Protein AF-A0A1R1YDL7-F1 (afdb_monomer)

InterPro domains:
  IPR016135 Ubiquitin-conjugating enzyme/RWD-like [G3DSA:3.10.110.10] (1-90)
  IPR026848 E3 ubiquitin-protein ligase FANCL [PTHR13206] (2-168)
  IPR043003 FANCL, UBC-like domain 3 superfamily [G3DSA:3.10.110.20] (91-176)
  IPR044037 FANCL, UBC-like domain 3 [PF18891] (91-168)

pLDDT: mean 86.58, std 12.18, range [40.41, 97.25]

Organism: NCBI:txid133412

Sequence (177 aa):
MFYSKLVPELEKIGWSKVSHFDHKTMYLEVSLGKSENRNFSILIELKEASVILKSPLIPTTKTLIAELRVDWLTSYYEDMNSICDKYCLAWEFLDEIDENCLVVYPKASSKSTVYSNPLVFERRIAIAELISISFSISPISPNIYPLSIIVNGPTLKTSKIKQSILQNRSACALNSR

Radius of gyration: 21.08 Å; Cα contacts (8 Å, |Δi|>4): 246; chains: 1; bounding box: 47×31×60 Å

Structure (mmCIF, N/CA/C/O backbone):
data_AF-A0A1R1YDL7-F1
#
_entry.id   AF-A0A1R1YDL7-F1
#
loop_
_atom_site.group_PDB
_atom_site.id
_atom_site.type_symbol
_atom_site.label_atom_id
_atom_site.label_alt_id
_atom_site.label_comp_id
_atom_site.label_asym_id
_atom_site.label_entity_id
_atom_site.label_seq_id
_atom_site.pdbx_PDB_ins_code
_atom_site.Cartn_x
_atom_site.Cartn_y
_atom_site.Cartn_z
_atom_site.occupancy
_atom_site.B_iso_or_equiv
_atom_site.auth_seq_id
_atom_site.auth_comp_id
_atom_site.auth_asym_id
_atom_site.auth_atom_id
_atom_site.pdbx_PDB_model_num
ATOM 1 N N . MET A 1 1 ? 17.688 7.258 -27.698 1.00 73.88 1 MET A N 1
ATOM 2 C CA . MET A 1 1 ? 18.493 7.596 -26.501 1.00 73.88 1 MET A CA 1
ATOM 3 C C . MET A 1 1 ? 17.841 7.134 -25.193 1.00 73.88 1 MET A C 1
ATOM 5 O O . MET A 1 1 ? 18.556 6.611 -24.352 1.00 73.88 1 MET A O 1
ATOM 9 N N . PHE A 1 2 ? 16.512 7.252 -25.016 1.00 84.94 2 PHE A N 1
ATOM 10 C CA . PHE A 1 2 ? 15.805 6.651 -23.866 1.00 84.94 2 PHE A CA 1
ATOM 11 C C . PHE A 1 2 ? 15.574 5.138 -24.018 1.00 84.94 2 PHE A C 1
ATOM 13 O O . PHE A 1 2 ? 15.952 4.381 -23.135 1.00 84.94 2 PHE A O 1
ATOM 20 N N . TYR A 1 3 ? 15.056 4.670 -25.161 1.00 87.31 3 TYR A N 1
ATOM 21 C CA . TYR A 1 3 ? 14.818 3.234 -25.392 1.00 87.31 3 TYR A CA 1
ATOM 22 C C . TYR A 1 3 ? 16.060 2.356 -25.207 1.00 87.31 3 TYR A C 1
ATOM 24 O O . TYR A 1 3 ? 15.959 1.271 -24.655 1.00 87.31 3 TYR A O 1
ATOM 32 N N . SER A 1 4 ? 17.241 2.852 -25.580 1.00 89.38 4 SER A N 1
ATOM 33 C CA . SER A 1 4 ? 18.518 2.162 -25.355 1.00 89.38 4 SER A CA 1
ATOM 34 C C . SER A 1 4 ? 18.879 1.997 -23.873 1.00 8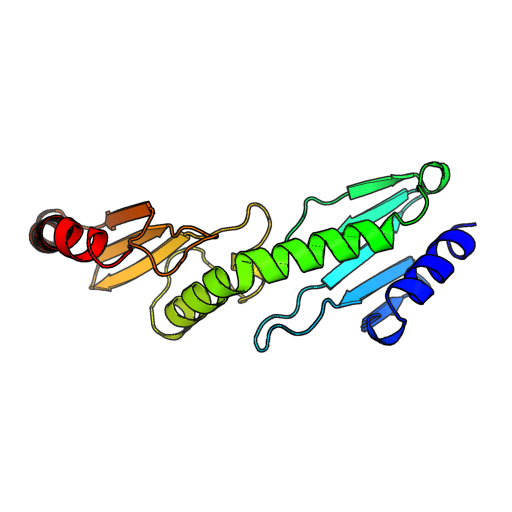9.38 4 SER A C 1
ATOM 36 O O . SER A 1 4 ? 19.704 1.156 -23.551 1.00 89.38 4 SER A O 1
ATOM 38 N N . LYS A 1 5 ? 18.285 2.802 -22.980 1.00 91.38 5 LYS A N 1
ATOM 39 C CA . LYS A 1 5 ? 18.388 2.668 -21.519 1.00 91.38 5 LYS A CA 1
ATOM 40 C C . LYS A 1 5 ? 17.207 1.907 -20.908 1.00 91.38 5 LYS A C 1
ATOM 42 O O . LYS A 1 5 ? 17.365 1.358 -19.833 1.00 91.38 5 LYS A O 1
ATOM 47 N N . LEU A 1 6 ? 16.038 1.900 -21.551 1.00 92.06 6 LEU A N 1
ATOM 48 C CA . LEU A 1 6 ? 14.832 1.232 -21.048 1.00 92.06 6 LEU A CA 1
ATOM 49 C C . LEU A 1 6 ? 14.798 -0.260 -21.400 1.00 92.06 6 LEU A C 1
ATOM 51 O O . LEU A 1 6 ? 14.486 -1.077 -20.545 1.00 92.06 6 LEU A O 1
ATOM 55 N N . VAL A 1 7 ? 15.106 -0.617 -22.649 1.00 93.38 7 VAL A N 1
ATOM 56 C CA . VAL A 1 7 ? 15.021 -2.004 -23.138 1.00 93.38 7 VAL A CA 1
ATOM 57 C C . VAL A 1 7 ? 15.855 -2.968 -22.285 1.00 93.38 7 VAL A C 1
ATOM 59 O O . VAL A 1 7 ? 15.285 -3.965 -21.851 1.00 93.38 7 VAL A O 1
ATOM 62 N N . PRO A 1 8 ? 17.126 -2.667 -21.938 1.00 95.19 8 PRO A N 1
ATOM 63 C CA . PRO A 1 8 ? 17.910 -3.557 -21.080 1.00 95.19 8 PRO A CA 1
ATOM 64 C C . PRO A 1 8 ? 17.307 -3.751 -19.681 1.00 95.19 8 PRO A C 1
ATOM 66 O O . PRO A 1 8 ? 17.416 -4.830 -19.109 1.00 95.19 8 PRO A O 1
ATOM 69 N N . GLU A 1 9 ? 16.645 -2.733 -19.125 1.00 95.94 9 GLU A N 1
ATOM 70 C CA . GLU A 1 9 ? 15.959 -2.852 -17.830 1.00 95.94 9 GLU A CA 1
ATOM 71 C C . GLU A 1 9 ? 14.746 -3.784 -17.932 1.00 95.94 9 GLU A C 1
ATOM 73 O O . GLU A 1 9 ? 14.516 -4.616 -17.060 1.00 95.94 9 GLU A O 1
ATOM 78 N N . LEU A 1 10 ? 13.980 -3.687 -19.023 1.00 94.81 10 LEU A N 1
ATOM 79 C CA . LEU A 1 10 ? 12.817 -4.549 -19.258 1.00 94.81 10 LEU A CA 1
ATOM 80 C C . LEU A 1 10 ? 13.204 -5.989 -19.598 1.00 94.81 10 LEU A C 1
ATOM 82 O O . LEU A 1 10 ? 12.452 -6.907 -19.282 1.00 94.81 10 LEU A O 1
ATOM 86 N N . GLU A 1 11 ? 14.376 -6.210 -20.190 1.00 95.62 11 GLU A N 1
ATOM 87 C CA . GLU A 1 11 ? 14.939 -7.553 -20.354 1.00 95.62 11 GLU A CA 1
ATOM 88 C C . GLU A 1 11 ? 15.277 -8.192 -19.002 1.00 95.62 11 GLU A C 1
ATOM 90 O O . GLU A 1 11 ? 14.998 -9.375 -18.812 1.00 95.62 11 GLU A O 1
ATOM 95 N N . LYS A 1 12 ? 15.805 -7.411 -18.047 1.00 95.44 12 LYS A N 1
ATOM 96 C CA . LYS A 1 12 ? 16.099 -7.879 -16.682 1.00 95.44 12 LYS A CA 1
ATOM 97 C C . LYS A 1 12 ? 14.834 -8.143 -15.867 1.00 95.44 12 LYS A C 1
ATOM 99 O O . LYS A 1 12 ? 14.709 -9.199 -15.256 1.00 95.44 12 LYS A O 1
ATOM 104 N N . ILE A 1 13 ? 13.889 -7.203 -15.874 1.00 94.00 13 ILE A N 1
ATOM 105 C CA . ILE A 1 13 ? 12.610 -7.324 -15.148 1.00 94.00 13 ILE A CA 1
ATOM 106 C C . ILE A 1 13 ? 11.716 -8.404 -15.778 1.00 94.00 13 ILE A C 1
ATOM 108 O O . ILE A 1 13 ? 10.966 -9.100 -15.091 1.00 94.00 13 ILE A O 1
ATOM 112 N N . GLY A 1 14 ? 11.806 -8.550 -17.098 1.00 93.75 14 GLY A N 1
ATOM 113 C CA . GLY A 1 14 ? 11.002 -9.447 -17.908 1.00 93.75 14 GLY A CA 1
ATOM 114 C C . GLY A 1 14 ? 9.797 -8.742 -18.527 1.00 93.75 14 GLY A C 1
ATOM 115 O O . GLY A 1 14 ? 8.911 -8.236 -17.839 1.00 93.75 14 GLY A O 1
ATOM 116 N N . TRP A 1 15 ? 9.694 -8.819 -19.854 1.00 92.25 15 TRP A N 1
ATOM 117 C CA . TRP A 1 15 ? 8.594 -8.243 -20.641 1.00 92.25 15 TRP A CA 1
ATOM 118 C C . TRP A 1 15 ? 7.198 -8.710 -20.220 1.00 92.25 15 TRP A C 1
ATOM 120 O O . TRP A 1 15 ? 6.231 -7.976 -20.389 1.00 92.25 15 TRP A O 1
ATOM 130 N N . SER A 1 16 ? 7.088 -9.895 -19.613 1.00 91.88 16 SER A N 1
ATOM 131 C CA . SER A 1 16 ? 5.827 -10.407 -19.056 1.00 91.88 16 SER A CA 1
ATOM 132 C C . SER A 1 16 ? 5.229 -9.532 -17.943 1.00 91.88 16 SER A C 1
ATOM 134 O O . SER A 1 16 ? 4.056 -9.686 -17.615 1.00 91.88 16 SER A O 1
ATOM 136 N N . LYS A 1 17 ? 6.023 -8.629 -17.352 1.00 91.44 17 LYS A N 1
ATOM 137 C CA . LYS A 1 17 ? 5.590 -7.685 -16.314 1.00 91.44 17 LYS A CA 1
ATOM 138 C C . LYS A 1 17 ? 5.039 -6.381 -16.875 1.00 91.44 17 LYS A C 1
ATOM 140 O O . LYS A 1 17 ? 4.429 -5.622 -16.133 1.00 91.44 17 LYS A O 1
ATOM 145 N N . VAL A 1 18 ? 5.235 -6.110 -18.162 1.00 93.00 18 VAL A N 1
ATOM 146 C CA . VAL A 1 18 ? 4.692 -4.916 -18.809 1.00 93.00 18 VAL A CA 1
ATOM 147 C C . VAL A 1 18 ? 3.198 -5.124 -19.046 1.00 93.00 18 VAL A C 1
ATOM 149 O O . VAL A 1 18 ? 2.810 -5.935 -19.884 1.00 93.00 18 VAL A O 1
ATOM 152 N N . SER A 1 19 ? 2.355 -4.401 -18.310 1.00 91.06 19 SER A N 1
ATOM 153 C CA . SER A 1 19 ? 0.893 -4.505 -18.426 1.00 91.06 19 SER A CA 1
ATOM 154 C C . SER A 1 19 ? 0.311 -3.520 -19.434 1.00 91.06 19 SER A C 1
ATOM 156 O O . SER A 1 19 ? -0.722 -3.797 -20.045 1.00 91.06 19 SER A O 1
ATOM 158 N N . HIS A 1 20 ? 0.969 -2.379 -19.633 1.00 92.62 20 HIS A N 1
ATOM 159 C CA . HIS A 1 20 ? 0.521 -1.359 -20.568 1.00 92.62 20 HIS A CA 1
ATOM 160 C C . HIS A 1 20 ? 1.698 -0.549 -21.108 1.00 92.62 20 HIS A C 1
ATOM 162 O O . HIS A 1 20 ? 2.606 -0.196 -20.363 1.00 92.62 20 HIS A O 1
ATOM 168 N N . PHE A 1 21 ? 1.660 -0.207 -22.396 1.00 91.31 21 PHE A N 1
ATOM 169 C CA . PHE A 1 21 ? 2.626 0.691 -23.018 1.00 91.31 21 PHE A CA 1
ATOM 170 C C . PHE A 1 21 ? 1.948 1.570 -24.071 1.00 91.31 21 PHE A C 1
ATOM 172 O O . PHE A 1 21 ? 1.413 1.070 -25.062 1.00 91.31 21 PHE A O 1
ATOM 179 N N . ASP A 1 22 ? 2.024 2.883 -23.881 1.00 91.62 22 ASP A N 1
ATOM 180 C CA . ASP A 1 22 ? 1.618 3.885 -24.856 1.00 91.62 22 ASP A CA 1
ATOM 181 C C . ASP A 1 22 ? 2.854 4.618 -25.390 1.00 91.62 22 ASP A C 1
ATOM 183 O O . ASP A 1 22 ? 3.473 5.457 -24.733 1.00 91.62 22 ASP A O 1
ATOM 187 N N . HIS A 1 23 ? 3.195 4.311 -26.639 1.00 84.75 23 HIS A N 1
ATOM 188 C CA . HIS A 1 23 ? 4.320 4.903 -27.355 1.00 84.75 23 HIS A CA 1
ATOM 189 C C . HIS A 1 23 ? 4.121 6.389 -27.691 1.00 84.75 23 HIS A C 1
ATOM 191 O O . HIS A 1 23 ? 5.107 7.083 -27.928 1.00 84.75 23 HIS A O 1
ATOM 197 N N . LYS A 1 24 ? 2.876 6.890 -27.742 1.00 85.44 24 LYS A N 1
ATOM 198 C CA . LYS A 1 24 ? 2.591 8.295 -28.077 1.00 85.44 24 LYS A CA 1
ATOM 199 C C . LYS A 1 24 ? 2.851 9.203 -26.890 1.00 85.44 24 LYS A C 1
ATOM 201 O O . LYS A 1 24 ? 3.441 10.267 -27.045 1.00 85.44 24 LYS A O 1
ATOM 206 N N . THR A 1 25 ? 2.409 8.774 -25.713 1.00 84.69 25 THR A N 1
ATOM 207 C CA . THR A 1 25 ? 2.600 9.508 -24.456 1.00 84.69 25 THR A CA 1
ATOM 208 C C . THR A 1 25 ? 3.870 9.093 -23.719 1.00 84.69 25 THR A C 1
ATOM 210 O O . THR A 1 25 ? 4.221 9.720 -22.722 1.00 84.69 25 THR A O 1
ATOM 213 N N . MET A 1 26 ? 4.585 8.079 -24.228 1.00 86.56 26 MET A N 1
ATOM 214 C CA . MET A 1 26 ? 5.762 7.480 -23.591 1.00 86.56 26 MET A CA 1
ATOM 215 C C . MET A 1 26 ? 5.460 7.075 -22.146 1.00 86.56 26 MET A C 1
ATOM 217 O O . MET A 1 26 ? 6.211 7.374 -21.213 1.00 86.56 26 MET A O 1
ATOM 221 N N . TYR A 1 27 ? 4.315 6.417 -22.000 1.00 91.31 27 TYR A N 1
ATOM 222 C CA . TYR A 1 27 ? 3.781 5.912 -20.751 1.00 91.31 27 TYR A CA 1
ATOM 223 C C . TYR A 1 27 ? 3.912 4.391 -20.732 1.00 91.31 27 TYR A C 1
ATOM 225 O O . TYR A 1 27 ? 3.554 3.712 -21.694 1.00 91.31 27 TYR A O 1
ATOM 233 N N . LEU A 1 28 ? 4.448 3.851 -19.646 1.00 93.00 28 LEU A N 1
ATOM 234 C CA . LEU A 1 28 ? 4.668 2.423 -19.460 1.00 93.00 28 LEU A CA 1
ATOM 235 C C . LEU A 1 28 ? 4.234 2.036 -18.050 1.00 93.00 28 LEU A C 1
ATOM 237 O O . LEU A 1 28 ? 4.582 2.704 -17.081 1.00 93.00 28 LEU A O 1
ATOM 241 N N . GLU A 1 29 ? 3.506 0.937 -17.940 1.00 93.50 29 GLU A N 1
ATOM 242 C CA . GLU A 1 29 ? 3.106 0.350 -16.673 1.00 93.50 29 GLU A CA 1
ATOM 243 C C . GLU A 1 29 ? 3.750 -1.025 -16.517 1.00 93.50 29 GLU A C 1
ATOM 245 O O . GLU A 1 29 ? 3.637 -1.891 -17.391 1.00 93.50 29 GLU A O 1
ATOM 250 N N . VAL A 1 30 ? 4.437 -1.214 -15.393 1.00 91.88 30 VAL A N 1
ATOM 251 C CA . VAL A 1 30 ? 5.069 -2.480 -15.019 1.00 91.88 30 VAL A CA 1
ATOM 252 C C . VAL A 1 30 ? 4.383 -3.003 -13.766 1.00 91.88 30 VAL A C 1
ATOM 254 O O . VAL A 1 30 ? 4.458 -2.385 -12.704 1.00 91.88 30 VAL A O 1
ATOM 257 N N . SER A 1 31 ? 3.695 -4.134 -13.884 1.00 89.88 31 SER A N 1
ATOM 258 C CA . SER A 1 31 ? 3.045 -4.810 -12.766 1.00 89.88 31 SER A CA 1
ATOM 259 C C . SER A 1 31 ? 4.059 -5.547 -11.899 1.00 89.88 31 SER A C 1
ATOM 261 O O . SER A 1 31 ? 4.967 -6.215 -12.395 1.00 89.88 31 SER A O 1
ATOM 263 N N . LEU A 1 32 ? 3.859 -5.475 -10.588 1.00 84.25 32 LEU A N 1
ATOM 264 C CA . LEU A 1 32 ? 4.595 -6.274 -9.615 1.00 84.25 32 LEU A CA 1
ATOM 265 C C . LEU A 1 32 ? 3.958 -7.663 -9.477 1.00 84.25 32 LEU A C 1
ATOM 267 O O . LEU A 1 32 ? 2.811 -7.882 -9.871 1.00 84.25 32 LEU A O 1
ATOM 271 N N . GLY A 1 33 ? 4.734 -8.633 -8.986 1.00 64.31 33 GLY A N 1
ATOM 272 C CA . GLY A 1 33 ? 4.261 -10.004 -8.770 1.00 64.31 33 GLY A CA 1
ATOM 273 C C . GLY A 1 33 ? 2.990 -10.062 -7.913 1.00 64.31 33 GLY A C 1
ATOM 274 O O . GLY A 1 33 ? 2.770 -9.212 -7.054 1.00 64.31 33 GLY A O 1
ATOM 275 N N . LYS A 1 34 ? 2.141 -11.061 -8.182 1.00 56.84 34 LYS A N 1
ATOM 276 C CA . LYS A 1 34 ? 0.830 -11.227 -7.544 1.00 56.84 34 LYS A CA 1
ATOM 277 C C . LYS A 1 34 ? 0.987 -11.555 -6.055 1.00 56.84 34 LYS A C 1
ATOM 279 O O . LYS A 1 34 ? 1.319 -12.685 -5.718 1.00 56.84 34 LYS A O 1
ATOM 284 N N . SER A 1 35 ? 0.662 -10.605 -5.186 1.00 52.50 35 SER A N 1
ATOM 285 C CA . SER A 1 35 ? -0.042 -10.937 -3.944 1.00 52.50 35 SER A CA 1
ATOM 286 C C . SER A 1 35 ? -1.477 -11.285 -4.355 1.00 52.50 35 SER A C 1
ATOM 288 O O . SER A 1 35 ? -2.046 -10.580 -5.191 1.00 52.50 35 SER A O 1
ATOM 290 N N . GLU A 1 36 ? -2.047 -12.387 -3.851 1.00 55.25 36 GLU A N 1
ATOM 291 C CA . GLU A 1 36 ? -3.307 -12.970 -4.360 1.00 55.25 36 GLU A CA 1
ATOM 292 C C . GLU A 1 36 ? -4.472 -11.968 -4.444 1.00 55.25 36 GLU A C 1
ATOM 294 O O . GLU A 1 36 ? -5.335 -12.107 -5.310 1.00 55.25 36 GLU A O 1
ATOM 299 N N . ASN A 1 37 ? -4.434 -10.900 -3.641 1.00 59.81 37 ASN A N 1
ATOM 300 C CA . ASN A 1 37 ? -5.481 -9.884 -3.579 1.00 59.81 37 ASN A CA 1
ATOM 301 C C . ASN A 1 37 ? -5.025 -8.464 -3.958 1.00 59.81 37 ASN A C 1
ATOM 303 O O . ASN A 1 37 ? -5.820 -7.524 -3.859 1.00 59.81 37 ASN A O 1
ATOM 307 N N . ARG A 1 38 ? -3.765 -8.265 -4.377 1.00 72.81 38 ARG A N 1
ATOM 308 C CA . ARG A 1 38 ? -3.196 -6.920 -4.574 1.00 72.81 38 ARG A CA 1
ATOM 309 C C . ARG A 1 38 ? -2.387 -6.806 -5.854 1.00 72.81 38 ARG A C 1
ATOM 311 O O . ARG A 1 38 ? -1.406 -7.511 -6.066 1.00 72.81 38 ARG A O 1
ATOM 318 N N . ASN A 1 39 ? -2.771 -5.823 -6.664 1.00 76.12 39 ASN A N 1
ATOM 319 C CA . ASN A 1 39 ? -2.049 -5.436 -7.866 1.00 76.12 39 ASN A CA 1
ATOM 320 C C . ASN A 1 39 ? -1.392 -4.080 -7.625 1.00 76.12 39 ASN A C 1
ATOM 322 O O . ASN A 1 39 ? -2.071 -3.054 -7.552 1.00 76.12 39 ASN A O 1
ATOM 326 N N . PHE A 1 40 ? -0.069 -4.088 -7.503 1.00 84.75 40 PHE A N 1
ATOM 327 C CA . PHE A 1 40 ? 0.738 -2.877 -7.527 1.00 84.75 40 PHE A CA 1
ATOM 328 C C . PHE A 1 40 ? 1.406 -2.747 -8.889 1.00 84.75 40 PHE A C 1
ATOM 330 O O . PHE A 1 40 ? 1.790 -3.742 -9.509 1.00 84.75 40 PHE A O 1
ATOM 337 N N . SER A 1 41 ? 1.575 -1.512 -9.341 1.00 89.06 41 SER A N 1
ATOM 338 C CA . SER A 1 41 ? 2.302 -1.215 -10.563 1.00 89.06 41 SER A CA 1
ATOM 339 C C . SER A 1 41 ? 3.187 0.011 -10.403 1.00 89.06 41 SER A C 1
ATOM 341 O O . SER A 1 41 ? 2.964 0.878 -9.552 1.00 89.06 41 SER A O 1
ATOM 343 N N . ILE A 1 42 ? 4.229 0.038 -11.224 1.00 91.88 42 ILE A N 1
ATOM 344 C CA . ILE A 1 42 ? 5.113 1.179 -11.407 1.00 91.88 42 ILE A CA 1
ATOM 345 C C . ILE A 1 42 ? 4.678 1.858 -12.694 1.00 91.88 42 ILE A C 1
ATOM 347 O O . ILE A 1 42 ? 4.666 1.229 -13.755 1.00 91.88 42 ILE A O 1
ATOM 351 N N . LEU A 1 43 ? 4.344 3.140 -12.597 1.00 93.44 43 LEU A N 1
ATOM 352 C CA . LEU A 1 43 ? 4.054 3.974 -13.755 1.00 93.44 43 LEU A CA 1
ATOM 353 C C . LEU A 1 43 ? 5.316 4.733 -14.136 1.00 93.44 43 LEU A C 1
ATOM 355 O O . LEU A 1 43 ? 5.915 5.423 -13.310 1.00 93.44 43 LEU A O 1
ATOM 359 N N . ILE A 1 44 ? 5.699 4.616 -15.396 1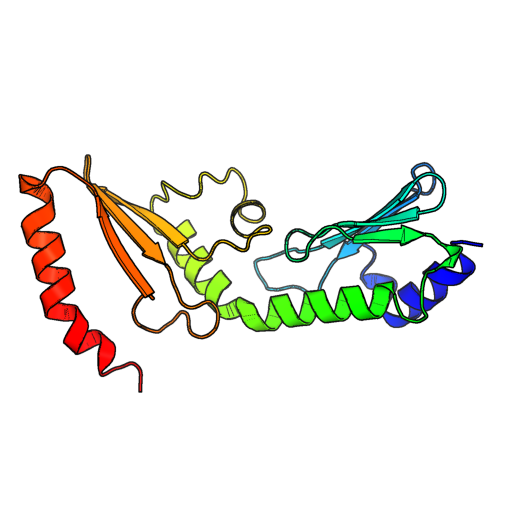.00 94.62 44 ILE A N 1
ATOM 360 C CA . ILE A 1 44 ? 6.894 5.216 -15.967 1.00 94.62 44 ILE A CA 1
ATOM 361 C C . ILE A 1 44 ? 6.414 6.211 -17.020 1.00 94.62 44 ILE A C 1
ATOM 363 O O . ILE A 1 44 ? 5.827 5.828 -18.029 1.00 94.62 44 ILE A O 1
ATOM 367 N N . GLU A 1 45 ? 6.647 7.497 -16.780 1.00 94.25 45 GLU A N 1
ATOM 368 C CA . GLU A 1 45 ? 6.291 8.589 -17.691 1.00 94.25 45 GLU A CA 1
ATOM 369 C C . GLU A 1 45 ? 7.556 9.288 -18.189 1.00 94.25 45 GLU A C 1
ATOM 371 O O . GLU A 1 45 ? 8.400 9.699 -17.391 1.00 94.25 45 GLU A O 1
ATOM 376 N N . LEU A 1 46 ? 7.664 9.502 -19.500 1.00 90.75 46 LEU A N 1
ATOM 377 C CA . LEU A 1 46 ? 8.680 10.383 -20.073 1.00 90.75 46 LEU A CA 1
ATOM 378 C C . LEU A 1 46 ? 8.114 11.801 -20.236 1.00 90.75 46 LEU A C 1
ATOM 380 O O . LEU A 1 46 ? 7.136 12.001 -20.953 1.00 90.75 46 LEU A O 1
ATOM 384 N N . LYS A 1 47 ? 8.741 12.807 -19.616 1.00 88.00 47 LYS A N 1
ATOM 385 C CA . LYS A 1 47 ? 8.363 14.224 -19.789 1.00 88.00 47 LYS A CA 1
ATOM 386 C C . LYS A 1 47 ? 9.575 15.098 -20.058 1.00 88.00 47 LYS A C 1
ATOM 388 O O . LYS A 1 47 ? 10.467 15.163 -19.216 1.00 88.00 47 LYS A O 1
ATOM 393 N N . GLU A 1 48 ? 9.556 15.795 -21.196 1.00 81.81 48 GLU A N 1
ATOM 394 C CA . GLU A 1 48 ? 10.523 16.815 -21.659 1.00 81.81 48 GLU A CA 1
ATOM 395 C C . GLU A 1 48 ? 11.970 16.317 -21.851 1.00 81.81 48 GLU A C 1
ATOM 397 O O . GLU A 1 48 ? 12.514 16.438 -22.940 1.00 81.81 48 GLU A O 1
ATOM 402 N N . ALA A 1 49 ? 12.585 15.726 -20.828 1.00 89.44 49 ALA A N 1
ATOM 403 C CA . ALA A 1 49 ? 13.837 14.958 -20.876 1.00 89.44 49 ALA A CA 1
ATOM 404 C C . ALA A 1 49 ? 14.058 14.143 -19.582 1.00 89.44 49 ALA A C 1
ATOM 406 O O . ALA A 1 49 ? 15.177 13.727 -19.269 1.00 89.44 49 ALA A O 1
ATOM 407 N N . SER A 1 50 ? 13.006 13.960 -18.785 1.00 93.44 50 SER A N 1
ATOM 408 C CA . SER A 1 50 ? 13.037 13.261 -17.508 1.00 93.44 50 SER A CA 1
ATOM 409 C C . SER A 1 50 ? 12.186 12.008 -17.564 1.00 93.44 50 SER A C 1
ATOM 411 O O . SER A 1 50 ? 11.135 11.987 -18.204 1.00 93.44 50 SER A O 1
ATOM 413 N N . VAL A 1 51 ? 12.617 11.000 -16.821 1.00 94.81 51 VAL A N 1
ATOM 414 C CA . VAL A 1 51 ? 11.788 9.859 -16.464 1.00 94.81 51 VAL A CA 1
ATOM 415 C C . VAL A 1 51 ? 11.163 10.127 -15.108 1.00 94.81 51 VAL A C 1
ATOM 417 O O . VAL A 1 51 ? 11.844 10.562 -14.177 1.00 94.81 51 VAL A O 1
ATOM 420 N N . ILE A 1 52 ? 9.862 9.891 -15.016 1.00 95.12 52 ILE A N 1
ATOM 421 C CA . ILE A 1 52 ? 9.092 9.970 -13.786 1.00 95.12 52 ILE A CA 1
ATOM 422 C C . ILE A 1 52 ? 8.632 8.559 -13.445 1.00 95.12 52 ILE A C 1
ATOM 424 O O . ILE A 1 52 ? 7.911 7.941 -14.223 1.00 95.12 52 ILE A O 1
ATOM 428 N N . LEU A 1 53 ? 9.040 8.081 -12.275 1.00 94.56 53 LEU A N 1
ATOM 429 C CA . LEU A 1 53 ? 8.589 6.828 -11.689 1.00 94.56 53 LEU A CA 1
ATOM 430 C C . LEU A 1 53 ? 7.546 7.127 -10.625 1.00 94.56 53 LEU A C 1
ATOM 432 O O . LEU A 1 53 ? 7.829 7.857 -9.672 1.00 94.56 53 LEU A O 1
ATOM 436 N N . LYS A 1 54 ? 6.349 6.571 -10.785 1.00 91.81 54 LYS A N 1
ATOM 437 C CA . LYS A 1 54 ? 5.270 6.663 -9.804 1.00 91.81 54 LYS A CA 1
ATOM 438 C C . LYS A 1 54 ? 4.902 5.280 -9.314 1.00 91.81 54 LYS A C 1
ATOM 440 O O . LYS A 1 54 ? 4.874 4.317 -10.072 1.00 91.81 54 LYS A O 1
ATOM 445 N N . SER A 1 55 ? 4.561 5.226 -8.043 1.00 88.12 55 SER A N 1
ATOM 446 C CA . SER A 1 55 ? 4.108 4.030 -7.365 1.00 88.12 55 SER A CA 1
ATOM 447 C C . SER A 1 55 ? 3.216 4.449 -6.196 1.00 88.12 55 SER A C 1
ATOM 449 O O . SER A 1 55 ? 3.427 5.527 -5.631 1.00 88.12 55 SER A O 1
ATOM 451 N N . PRO A 1 56 ? 2.238 3.621 -5.794 1.00 82.81 56 PRO A N 1
ATOM 452 C CA . PRO A 1 56 ? 1.527 3.841 -4.542 1.00 82.81 56 PRO A CA 1
ATOM 453 C C . PRO A 1 56 ? 2.430 3.649 -3.311 1.00 82.81 56 PRO A C 1
ATOM 455 O O . PRO A 1 56 ? 2.142 4.223 -2.268 1.00 82.81 56 PRO A O 1
ATOM 458 N N . LEU A 1 57 ? 3.518 2.878 -3.403 1.00 84.19 57 LEU A N 1
ATOM 459 C CA . LEU A 1 57 ? 4.307 2.447 -2.242 1.00 84.19 57 LEU A CA 1
ATOM 460 C C . LEU A 1 57 ? 5.573 3.276 -1.987 1.00 84.19 57 LEU A C 1
ATOM 462 O O . LEU A 1 57 ? 6.012 3.386 -0.845 1.00 84.19 57 LEU A O 1
ATOM 466 N N . ILE A 1 58 ? 6.155 3.865 -3.034 1.00 85.19 58 ILE A N 1
ATOM 467 C CA . ILE A 1 58 ? 7.412 4.629 -2.972 1.00 85.19 58 ILE A CA 1
ATOM 468 C C . ILE A 1 58 ? 7.151 6.061 -3.456 1.00 85.19 58 ILE A C 1
ATOM 470 O O . ILE A 1 58 ? 6.327 6.259 -4.352 1.00 85.19 58 ILE A O 1
ATOM 474 N N . PRO A 1 59 ? 7.823 7.088 -2.893 1.00 85.75 59 PRO A N 1
ATOM 475 C CA . PRO A 1 59 ? 7.747 8.446 -3.417 1.00 85.75 59 PRO A CA 1
ATOM 476 C C . PRO A 1 59 ? 7.988 8.521 -4.929 1.00 85.75 59 PRO A C 1
ATOM 478 O O . PRO A 1 59 ? 8.827 7.811 -5.494 1.00 85.75 59 PRO A O 1
ATOM 481 N N . THR A 1 60 ? 7.265 9.433 -5.581 1.00 90.25 60 THR A N 1
ATOM 482 C CA . THR A 1 60 ? 7.492 9.717 -6.999 1.00 90.25 60 THR A CA 1
ATOM 483 C C . THR A 1 60 ? 8.923 10.201 -7.197 1.00 90.25 60 THR A C 1
ATOM 485 O O . THR A 1 60 ? 9.360 11.145 -6.542 1.00 90.25 60 THR A O 1
ATOM 488 N N . THR A 1 61 ? 9.636 9.565 -8.119 1.00 92.19 61 THR A N 1
ATOM 489 C CA . THR A 1 61 ? 11.015 9.921 -8.463 1.00 92.19 61 THR A CA 1
ATOM 490 C C . THR A 1 61 ? 11.030 10.565 -9.842 1.00 92.19 61 THR A C 1
ATOM 492 O O . THR A 1 61 ? 10.385 10.066 -10.760 1.00 92.19 61 THR A O 1
ATOM 495 N N . LYS A 1 62 ? 11.749 11.681 -9.997 1.00 95.19 62 LYS A N 1
ATOM 496 C CA . LYS A 1 62 ? 11.976 12.351 -11.285 1.00 95.19 62 LYS A CA 1
ATOM 497 C C . LYS A 1 62 ? 13.478 12.456 -11.522 1.00 95.19 62 LYS A C 1
ATOM 499 O O . LYS A 1 62 ? 14.178 13.056 -10.712 1.00 95.19 62 LYS A O 1
ATOM 504 N N . THR A 1 63 ? 13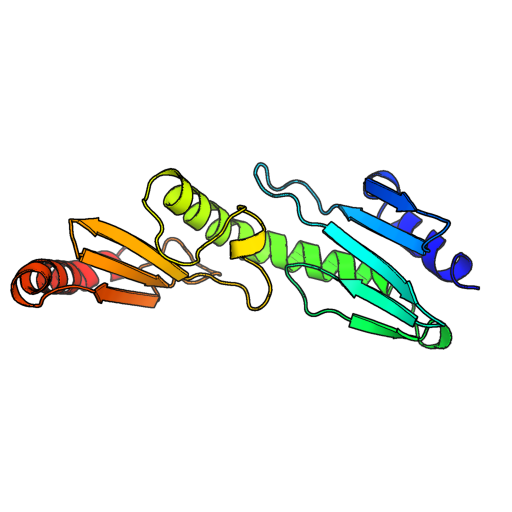.956 11.919 -12.639 1.00 95.12 63 THR A N 1
ATOM 505 C CA . THR A 1 63 ? 15.389 11.880 -12.965 1.00 95.12 63 THR A CA 1
ATOM 506 C C . THR A 1 63 ? 15.607 12.236 -14.427 1.00 95.12 63 THR A C 1
ATOM 508 O O . THR A 1 63 ? 14.843 11.811 -15.294 1.00 95.12 63 THR A O 1
ATOM 511 N N . LEU A 1 64 ? 16.637 13.028 -14.728 1.00 94.88 64 LEU A N 1
ATOM 512 C CA . LEU A 1 64 ? 17.004 13.333 -16.110 1.00 94.88 64 LEU A CA 1
ATOM 513 C C . LEU A 1 64 ? 17.514 12.071 -16.813 1.00 94.88 64 LEU A C 1
ATOM 515 O O . LEU A 1 64 ? 18.276 11.298 -16.239 1.00 94.88 64 LEU A O 1
ATOM 519 N N . ILE A 1 65 ? 17.150 11.874 -18.084 1.00 92.38 65 ILE A N 1
ATOM 520 C CA . ILE A 1 65 ? 17.561 10.684 -18.859 1.00 92.38 65 ILE A CA 1
ATOM 521 C C . ILE A 1 65 ? 19.092 10.553 -18.919 1.00 92.38 65 ILE A C 1
ATOM 523 O O . ILE A 1 65 ? 19.626 9.442 -18.894 1.00 92.38 65 ILE A O 1
ATOM 527 N N . ALA A 1 66 ? 19.798 11.685 -18.990 1.00 92.62 66 ALA A N 1
ATOM 528 C CA . ALA A 1 66 ? 21.259 11.736 -19.001 1.00 92.62 66 ALA A CA 1
ATOM 529 C C . ALA A 1 66 ? 21.887 11.242 -17.684 1.00 92.62 66 ALA A C 1
ATOM 531 O O . ALA A 1 66 ? 22.990 10.707 -17.700 1.00 92.62 66 ALA A O 1
ATOM 532 N N . GLU A 1 67 ? 21.166 11.372 -16.570 1.00 94.31 67 GLU A N 1
ATOM 533 C CA . GLU A 1 67 ? 21.617 11.024 -15.217 1.00 94.31 67 GLU A CA 1
ATOM 534 C C . GLU A 1 67 ? 21.145 9.634 -14.771 1.00 94.31 67 GLU A C 1
ATOM 536 O O . GLU A 1 67 ? 21.510 9.172 -13.689 1.00 94.31 67 GLU A O 1
ATOM 541 N N . LEU A 1 68 ? 20.342 8.950 -15.597 1.00 93.62 68 LEU A N 1
ATOM 542 C CA . LEU A 1 68 ? 19.912 7.582 -15.324 1.00 93.62 68 LEU A CA 1
ATOM 543 C C . LEU A 1 68 ? 21.129 6.670 -15.205 1.00 93.62 68 LEU A C 1
ATOM 545 O O . LEU A 1 68 ? 21.852 6.438 -16.188 1.00 93.62 68 LEU A O 1
ATOM 549 N N . ARG A 1 69 ? 21.299 6.144 -13.992 1.00 93.19 69 ARG A N 1
ATOM 550 C CA . ARG A 1 69 ? 22.274 5.111 -13.657 1.00 93.19 69 ARG A CA 1
ATOM 551 C C . ARG A 1 69 ? 21.913 3.799 -14.354 1.00 93.19 69 ARG A C 1
ATOM 553 O O . ARG A 1 69 ? 20.804 3.629 -14.858 1.00 93.19 69 ARG A O 1
ATOM 560 N N . VAL A 1 70 ? 22.871 2.882 -14.390 1.00 91.81 70 VAL A N 1
ATOM 561 C CA . VAL A 1 70 ? 22.583 1.480 -14.714 1.00 91.81 70 VAL A CA 1
ATOM 562 C C . VAL A 1 70 ? 21.646 0.933 -13.633 1.00 91.81 70 VAL A C 1
ATOM 564 O O . VAL A 1 70 ? 21.786 1.326 -12.475 1.00 91.81 70 VAL A O 1
ATOM 567 N N . ASP A 1 71 ? 20.688 0.092 -14.019 1.00 94.56 71 ASP A N 1
ATOM 568 C CA . ASP A 1 71 ? 19.718 -0.554 -13.125 1.00 94.56 71 ASP A CA 1
ATOM 569 C C . ASP A 1 71 ? 18.705 0.401 -12.486 1.00 94.56 71 ASP A C 1
ATOM 571 O O . ASP A 1 71 ? 18.052 0.071 -11.505 1.00 94.56 71 ASP A O 1
ATOM 575 N N . TRP A 1 72 ? 18.526 1.600 -13.045 1.00 94.44 72 TRP A N 1
ATOM 576 C CA . TRP A 1 72 ? 17.639 2.618 -12.475 1.00 94.44 72 TRP A CA 1
ATOM 577 C C . TRP A 1 72 ? 16.186 2.144 -12.304 1.00 94.44 72 TRP A C 1
ATOM 579 O O . TRP A 1 72 ? 15.527 2.550 -11.348 1.00 94.44 72 TRP A O 1
ATOM 589 N N . LEU A 1 73 ? 15.680 1.315 -13.222 1.00 94.44 73 LEU A N 1
ATOM 590 C CA . LEU A 1 73 ? 14.319 0.786 -13.157 1.00 94.44 73 LEU A CA 1
ATOM 591 C C . LEU A 1 73 ? 14.299 -0.558 -12.434 1.00 94.44 73 LEU A C 1
ATOM 593 O O . LEU A 1 73 ? 13.384 -0.810 -11.658 1.00 94.44 73 LEU A O 1
ATOM 597 N N . THR A 1 74 ? 15.313 -1.391 -12.663 1.00 95.12 74 THR A N 1
ATOM 598 C CA . THR A 1 74 ? 15.471 -2.695 -12.011 1.00 95.12 74 THR A CA 1
ATOM 599 C C . THR A 1 74 ? 15.579 -2.529 -10.496 1.00 95.12 74 THR A C 1
ATOM 601 O O . THR A 1 74 ? 14.791 -3.128 -9.773 1.00 95.12 74 THR A O 1
ATOM 604 N N . SER A 1 75 ? 16.442 -1.634 -10.005 1.00 94.12 75 SER A N 1
ATOM 605 C CA . SER A 1 75 ? 16.559 -1.333 -8.573 1.00 94.12 75 SER A CA 1
ATOM 606 C C . SER A 1 75 ? 15.265 -0.758 -7.998 1.00 94.12 75 SER A C 1
ATOM 608 O O . SER A 1 75 ? 14.844 -1.165 -6.923 1.00 94.12 75 SER A O 1
ATOM 610 N N . TYR A 1 76 ? 14.573 0.129 -8.724 1.00 93.50 76 TYR A N 1
ATOM 611 C CA . TYR A 1 76 ? 13.274 0.645 -8.271 1.00 93.50 76 TYR A CA 1
ATOM 612 C C . TYR A 1 76 ? 12.213 -0.467 -8.190 1.00 93.50 76 TYR A C 1
ATOM 614 O O . TYR A 1 76 ? 11.392 -0.493 -7.274 1.00 93.50 76 TYR A O 1
ATOM 622 N N . TYR A 1 77 ? 12.225 -1.402 -9.142 1.00 92.56 77 TYR A N 1
ATOM 623 C CA . TYR A 1 77 ? 11.354 -2.575 -9.149 1.00 92.56 77 TYR A CA 1
ATOM 624 C C . TYR A 1 77 ? 11.678 -3.537 -7.994 1.00 92.56 77 TYR A C 1
ATOM 626 O O . TYR A 1 77 ? 10.767 -4.060 -7.354 1.00 92.56 77 TYR A O 1
ATOM 634 N N . GLU A 1 78 ? 12.954 -3.747 -7.681 1.00 91.81 78 GLU A N 1
ATOM 635 C CA . GLU A 1 78 ? 13.402 -4.545 -6.534 1.00 91.81 78 GLU A CA 1
ATOM 636 C C . GLU A 1 78 ? 13.016 -3.902 -5.197 1.00 91.81 78 GLU A C 1
ATOM 638 O O . GLU A 1 78 ? 12.458 -4.588 -4.339 1.00 91.81 78 GLU A O 1
ATOM 643 N N . ASP A 1 79 ? 13.208 -2.589 -5.044 1.00 91.38 79 ASP A N 1
ATOM 644 C CA . ASP A 1 79 ? 12.773 -1.835 -3.862 1.00 91.38 79 ASP A CA 1
ATOM 645 C C . ASP A 1 79 ? 11.259 -1.977 -3.645 1.00 91.38 79 ASP A C 1
ATOM 647 O O . ASP A 1 79 ? 10.793 -2.214 -2.529 1.00 91.38 79 ASP A O 1
ATOM 651 N N . MET A 1 80 ? 10.482 -1.893 -4.728 1.00 88.62 80 MET A N 1
ATOM 652 C CA . MET A 1 80 ? 9.038 -2.110 -4.699 1.00 88.62 80 MET A CA 1
ATOM 653 C C . MET A 1 80 ? 8.664 -3.523 -4.244 1.00 88.62 80 MET A C 1
ATOM 655 O O . MET A 1 80 ? 7.804 -3.661 -3.375 1.00 88.62 80 MET A O 1
ATOM 659 N N . ASN A 1 81 ? 9.298 -4.565 -4.793 1.00 88.56 81 ASN A N 1
ATOM 660 C CA . ASN A 1 81 ? 9.034 -5.944 -4.361 1.00 88.56 81 ASN A CA 1
ATOM 661 C C . ASN A 1 81 ? 9.414 -6.153 -2.895 1.00 88.56 81 ASN A C 1
ATOM 663 O O . ASN A 1 81 ? 8.631 -6.723 -2.146 1.00 88.56 81 ASN A O 1
ATOM 667 N N . SER A 1 82 ? 10.556 -5.619 -2.461 1.00 89.56 82 SER A N 1
ATOM 668 C CA . SER A 1 82 ? 11.000 -5.699 -1.068 1.00 89.56 82 SER A CA 1
ATOM 669 C C . SER A 1 82 ? 9.982 -5.075 -0.110 1.00 89.56 82 SER A C 1
ATOM 671 O O . SER A 1 82 ? 9.673 -5.645 0.936 1.00 89.56 82 SER A O 1
ATOM 673 N N . ILE A 1 83 ? 9.389 -3.934 -0.476 1.00 89.19 83 ILE A N 1
ATOM 674 C CA . ILE A 1 83 ? 8.301 -3.315 0.294 1.00 89.19 83 ILE A CA 1
ATOM 675 C C . ILE A 1 83 ? 7.051 -4.200 0.299 1.00 89.19 83 ILE A C 1
ATOM 677 O O . ILE A 1 83 ? 6.422 -4.339 1.351 1.00 89.19 83 ILE A O 1
ATOM 681 N N . CYS A 1 84 ? 6.697 -4.798 -0.841 1.00 87.25 84 CYS A N 1
ATOM 682 C CA . CYS A 1 84 ? 5.561 -5.711 -0.923 1.00 87.25 84 CYS A CA 1
ATOM 683 C C . CYS A 1 84 ? 5.734 -6.916 0.002 1.00 87.25 84 CYS A C 1
ATOM 685 O O . CYS A 1 84 ? 4.860 -7.180 0.825 1.00 87.25 84 CYS A O 1
ATOM 687 N N . ASP A 1 85 ? 6.878 -7.589 -0.078 1.00 87.00 85 ASP A N 1
ATOM 688 C CA . ASP A 1 85 ? 7.193 -8.762 0.736 1.00 87.00 85 ASP A CA 1
ATOM 689 C C . ASP A 1 85 ? 7.220 -8.402 2.225 1.00 87.00 85 ASP A C 1
ATOM 691 O O . ASP A 1 85 ? 6.648 -9.096 3.066 1.00 87.00 85 ASP A O 1
ATOM 695 N N . LYS A 1 86 ? 7.826 -7.257 2.555 1.00 89.12 86 LYS A N 1
ATOM 696 C CA . LYS A 1 86 ? 7.955 -6.768 3.930 1.00 89.12 86 LYS A CA 1
ATOM 697 C C . LYS A 1 86 ? 6.612 -6.476 4.597 1.00 89.12 86 LYS A C 1
ATOM 699 O O . LYS A 1 86 ? 6.506 -6.632 5.812 1.00 89.12 86 LYS A O 1
ATOM 704 N N . TYR A 1 87 ? 5.619 -6.011 3.841 1.00 89.00 87 TYR A N 1
ATOM 705 C CA . TYR A 1 87 ? 4.340 -5.551 4.390 1.00 89.00 87 TYR A CA 1
ATOM 706 C C . TYR A 1 87 ? 3.144 -6.433 4.022 1.00 89.00 87 TYR A C 1
ATOM 708 O O . TYR A 1 87 ? 2.032 -6.124 4.451 1.00 89.00 87 TYR A O 1
ATOM 716 N N . CYS A 1 88 ? 3.361 -7.546 3.312 1.00 86.81 88 CYS A N 1
ATOM 717 C CA . CYS A 1 88 ? 2.310 -8.457 2.851 1.00 86.81 88 CYS A CA 1
ATOM 718 C C . CYS A 1 88 ? 1.376 -8.900 3.984 1.00 86.81 88 CYS A C 1
ATOM 720 O O . CYS A 1 88 ? 0.168 -8.709 3.895 1.00 86.81 88 CYS A O 1
ATOM 722 N N . LEU A 1 89 ? 1.934 -9.371 5.104 1.00 88.56 89 LEU A N 1
ATOM 723 C CA . LEU A 1 89 ? 1.138 -9.819 6.252 1.00 88.56 89 LEU A CA 1
ATOM 724 C C . LEU A 1 89 ? 0.302 -8.690 6.870 1.00 88.56 89 LEU A C 1
ATOM 726 O O . LEU A 1 89 ? -0.829 -8.902 7.296 1.00 88.56 89 LEU A O 1
ATOM 730 N N . ALA A 1 90 ? 0.857 -7.477 6.957 1.00 90.38 90 ALA A N 1
ATOM 731 C CA . ALA A 1 90 ? 0.143 -6.349 7.555 1.00 90.38 90 ALA A CA 1
ATOM 732 C C . ALA A 1 90 ? -1.028 -5.912 6.686 1.00 90.38 90 ALA A C 1
ATOM 734 O O . ALA A 1 90 ? -2.075 -5.500 7.172 1.00 90.38 90 ALA A O 1
ATOM 735 N N . TRP A 1 91 ? -0.836 -6.020 5.388 1.00 88.62 91 TRP A N 1
ATOM 736 C CA . TRP A 1 91 ? -1.837 -5.787 4.382 1.00 88.62 91 TRP A CA 1
ATOM 737 C C . TRP A 1 91 ? -2.936 -6.846 4.373 1.00 88.62 91 TRP A C 1
ATOM 739 O O . TRP A 1 91 ? -4.100 -6.469 4.396 1.00 88.62 91 TRP A O 1
ATOM 749 N N . GLU A 1 92 ? -2.600 -8.131 4.434 1.00 87.69 92 GLU A N 1
ATOM 750 C CA . GLU A 1 92 ? -3.582 -9.215 4.569 1.00 87.69 92 GLU A CA 1
ATOM 751 C C . GLU A 1 92 ? -4.446 -9.044 5.823 1.00 87.69 92 GLU A C 1
ATOM 753 O O . GLU A 1 92 ? -5.671 -9.093 5.742 1.00 87.69 92 GLU A O 1
ATOM 758 N N . PHE A 1 93 ? -3.822 -8.728 6.962 1.00 89.44 93 PHE A N 1
ATOM 759 C CA . PHE A 1 93 ? -4.536 -8.442 8.208 1.00 89.44 93 PHE A CA 1
ATOM 760 C C . PHE A 1 93 ? -5.509 -7.259 8.065 1.00 89.44 93 PHE A C 1
ATOM 762 O O . PHE A 1 93 ? -6.637 -7.287 8.557 1.00 89.44 93 PHE A O 1
ATOM 769 N N . LEU A 1 94 ? -5.083 -6.194 7.380 1.00 89.62 94 LEU A N 1
ATOM 770 C CA . LEU A 1 94 ? -5.933 -5.031 7.135 1.00 89.62 94 LEU A CA 1
ATOM 771 C C . LEU A 1 94 ? -7.035 -5.309 6.109 1.00 89.62 94 LEU A C 1
ATOM 773 O O . LEU A 1 94 ? -8.119 -4.756 6.256 1.00 89.62 94 LEU A O 1
ATOM 777 N N . ASP A 1 95 ? -6.794 -6.166 5.118 1.00 87.44 95 ASP A N 1
ATOM 778 C CA . ASP A 1 95 ? -7.827 -6.592 4.173 1.00 87.44 95 ASP A CA 1
ATOM 779 C C . ASP A 1 95 ? -8.908 -7.409 4.875 1.00 87.44 95 ASP A C 1
ATOM 781 O O . ASP A 1 95 ? -10.088 -7.167 4.640 1.00 87.44 95 ASP A O 1
ATOM 785 N N . GLU A 1 96 ? -8.531 -8.301 5.794 1.00 89.56 96 GLU A N 1
ATOM 786 C CA . GLU A 1 96 ? -9.493 -9.041 6.613 1.00 89.56 96 GLU A CA 1
ATOM 787 C C . GLU A 1 96 ? -10.373 -8.084 7.434 1.00 89.56 96 GLU A C 1
ATOM 789 O O . GLU A 1 96 ? -11.597 -8.235 7.478 1.00 89.56 96 GLU A O 1
ATOM 794 N N . ILE A 1 97 ? -9.781 -7.050 8.041 1.00 90.69 97 ILE A N 1
ATOM 795 C CA . ILE A 1 97 ? -10.541 -6.005 8.739 1.00 90.69 97 ILE A CA 1
ATOM 796 C C . ILE A 1 97 ? -11.464 -5.263 7.771 1.00 90.69 97 ILE A C 1
ATOM 798 O O . ILE A 1 97 ? -12.635 -5.065 8.089 1.00 90.69 97 ILE A O 1
ATOM 802 N N . ASP A 1 98 ? -10.953 -4.840 6.617 1.00 88.56 98 ASP A N 1
ATOM 803 C CA . ASP A 1 98 ? -11.702 -4.050 5.639 1.00 88.56 98 ASP A CA 1
ATOM 804 C C . ASP A 1 98 ? -12.875 -4.841 5.034 1.00 88.56 98 ASP A C 1
ATOM 806 O O . ASP A 1 98 ? -13.896 -4.253 4.677 1.00 88.56 98 ASP A O 1
ATOM 810 N N . GLU A 1 99 ? -12.761 -6.167 4.954 1.00 88.94 99 GLU A N 1
ATOM 811 C CA . GLU A 1 99 ? -13.812 -7.069 4.474 1.00 88.94 99 GLU A CA 1
ATOM 812 C C . GLU A 1 99 ? -14.878 -7.373 5.530 1.00 88.94 99 GLU A C 1
ATOM 814 O O . GLU A 1 99 ? -16.047 -7.554 5.188 1.00 88.94 99 GLU A O 1
ATOM 819 N N . ASN A 1 100 ? -14.499 -7.403 6.809 1.00 92.00 100 ASN A N 1
ATOM 820 C CA . ASN A 1 100 ? -15.384 -7.840 7.892 1.00 92.00 100 ASN A CA 1
ATOM 821 C C . ASN A 1 100 ? -15.897 -6.699 8.785 1.00 92.00 100 ASN A C 1
ATOM 823 O O . ASN A 1 100 ? -16.777 -6.918 9.620 1.00 92.00 100 ASN A O 1
ATOM 827 N N . CYS A 1 101 ? -15.373 -5.480 8.638 1.00 91.75 101 CYS A N 1
ATOM 828 C CA . CYS A 1 101 ? -15.718 -4.339 9.484 1.00 91.75 101 CYS A CA 1
ATOM 829 C C . CYS A 1 101 ? -16.227 -3.143 8.677 1.00 91.75 101 CYS A C 1
ATOM 831 O O . CYS A 1 101 ? -15.813 -2.881 7.551 1.00 91.75 101 CYS A O 1
ATOM 833 N N . LEU A 1 102 ? -17.060 -2.315 9.315 1.00 92.31 102 LEU A N 1
ATOM 834 C CA . LEU A 1 102 ? -17.414 -1.007 8.767 1.00 92.31 102 LEU A CA 1
ATOM 835 C C . LEU A 1 102 ? -16.278 -0.004 9.015 1.00 92.31 102 LEU A C 1
ATOM 837 O O . LEU A 1 102 ? -16.218 0.647 10.064 1.00 92.31 102 LEU A O 1
ATOM 841 N N . VAL A 1 103 ? -15.376 0.126 8.045 1.00 91.69 103 VAL A N 1
ATOM 842 C CA . VAL A 1 103 ? -14.242 1.059 8.095 1.00 91.69 103 VAL A CA 1
ATOM 843 C C . VAL A 1 103 ? -14.703 2.487 7.799 1.00 91.69 103 VAL A C 1
ATOM 845 O O . VAL A 1 103 ? -15.209 2.810 6.729 1.00 91.69 103 VAL A O 1
ATOM 848 N N . VAL A 1 104 ? -14.513 3.370 8.775 1.00 91.50 104 VAL A N 1
ATOM 849 C CA . VAL A 1 104 ? -14.829 4.806 8.715 1.00 91.50 104 VAL A CA 1
ATOM 850 C C . VAL A 1 104 ? -13.623 5.623 8.249 1.00 91.50 104 VAL A C 1
ATOM 852 O O . VAL A 1 104 ? -13.784 6.689 7.650 1.00 91.50 104 VAL A O 1
ATOM 855 N N . TYR A 1 105 ? -12.413 5.153 8.554 1.00 90.31 105 TYR A N 1
ATOM 856 C CA . TYR A 1 105 ? -11.171 5.742 8.073 1.00 90.31 105 TYR A CA 1
ATOM 857 C C . TYR A 1 105 ? -10.091 4.657 7.882 1.00 90.31 105 TYR A C 1
ATOM 859 O O . TYR A 1 105 ? -9.981 3.776 8.740 1.00 90.31 105 TYR A O 1
ATOM 867 N N . PRO A 1 106 ? -9.272 4.746 6.822 1.00 87.12 106 PRO A N 1
ATOM 868 C CA . PRO A 1 106 ? -9.332 5.763 5.773 1.00 87.12 106 PRO A CA 1
ATOM 869 C C . PRO A 1 106 ? -10.578 5.602 4.902 1.00 87.12 106 PRO A C 1
ATOM 871 O O . PRO A 1 106 ? -11.075 4.502 4.685 1.00 87.12 106 PRO A O 1
ATOM 874 N N . LYS A 1 107 ? -11.131 6.732 4.448 1.00 75.62 107 LYS A N 1
ATOM 875 C CA . LYS A 1 107 ? -12.243 6.723 3.496 1.00 75.62 107 LYS A CA 1
ATOM 876 C C . LYS A 1 107 ? -11.671 6.324 2.144 1.00 75.62 107 LYS A C 1
ATOM 878 O O . LYS A 1 107 ? -11.215 7.194 1.409 1.00 75.62 107 LYS A O 1
ATOM 883 N N . ALA A 1 108 ? -11.645 5.039 1.826 1.00 63.66 108 ALA A N 1
ATOM 884 C CA . ALA A 1 108 ? -11.219 4.610 0.505 1.00 63.66 108 ALA A CA 1
ATOM 885 C C . ALA A 1 108 ? -12.394 4.193 -0.368 1.00 63.66 108 ALA A C 1
ATOM 887 O O . ALA A 1 108 ? -13.272 3.444 0.046 1.00 63.66 108 ALA A O 1
ATOM 888 N N . SER A 1 109 ? -12.365 4.680 -1.607 1.00 49.69 109 SER A N 1
ATOM 889 C CA . SER A 1 109 ? -13.203 4.226 -2.715 1.00 49.69 109 SER A CA 1
ATOM 890 C C . SER A 1 109 ? -12.624 2.992 -3.426 1.00 49.69 109 SER A C 1
ATOM 892 O O . SER A 1 109 ? -13.320 2.384 -4.232 1.00 49.69 109 SER A O 1
ATOM 894 N N . SER A 1 110 ? -11.373 2.601 -3.142 1.00 54.28 110 SER A N 1
ATOM 895 C CA . SER A 1 110 ? -10.741 1.390 -3.682 1.00 54.28 110 SER A CA 1
ATOM 896 C C . SER A 1 110 ? -9.651 0.848 -2.745 1.00 54.28 110 SER A C 1
ATOM 898 O O . SER A 1 110 ? -8.933 1.626 -2.111 1.00 54.28 110 SER A O 1
ATOM 900 N N . LYS A 1 111 ? -9.502 -0.485 -2.674 1.00 58.16 111 LYS A N 1
ATOM 901 C CA . LYS A 1 111 ? -8.510 -1.178 -1.825 1.00 58.16 111 LYS A CA 1
ATOM 902 C C . LYS A 1 111 ? -7.063 -0.704 -2.069 1.00 58.16 111 LYS A C 1
ATOM 904 O O . LYS A 1 111 ? -6.255 -0.749 -1.154 1.00 58.16 111 LYS A O 1
ATOM 909 N N . SER A 1 112 ? -6.726 -0.191 -3.257 1.00 53.22 112 SER A N 1
ATOM 910 C CA . SER A 1 112 ? -5.367 0.278 -3.584 1.00 53.22 112 SER A CA 1
ATOM 911 C C . SER A 1 112 ? -5.029 1.667 -3.025 1.00 53.22 112 SER A C 1
ATOM 913 O O . SER A 1 112 ? -3.862 1.949 -2.764 1.00 53.22 112 SER A O 1
ATOM 915 N N . THR A 1 113 ? -6.025 2.536 -2.812 1.00 56.00 113 THR A N 1
ATOM 916 C CA . THR A 1 113 ? -5.802 3.923 -2.353 1.00 56.00 113 THR A CA 1
ATOM 917 C C . THR A 1 113 ? -5.524 4.009 -0.852 1.00 56.00 113 THR A C 1
ATOM 919 O O . THR A 1 113 ? -4.857 4.933 -0.404 1.00 56.00 113 THR A O 1
ATOM 922 N N . VAL A 1 114 ? -6.010 3.047 -0.061 1.00 56.22 114 VAL A N 1
ATOM 923 C CA . VAL A 1 114 ? -5.826 3.038 1.401 1.00 56.22 114 VAL A CA 1
ATOM 924 C C . VAL A 1 114 ? -4.349 3.016 1.787 1.00 56.22 114 VAL A C 1
ATOM 926 O O . VAL A 1 114 ? -3.948 3.647 2.756 1.00 56.22 114 VAL A O 1
ATOM 929 N N . TYR A 1 115 ? -3.541 2.280 1.034 1.00 61.91 115 TYR A N 1
ATOM 930 C CA . TYR A 1 115 ? -2.186 1.927 1.442 1.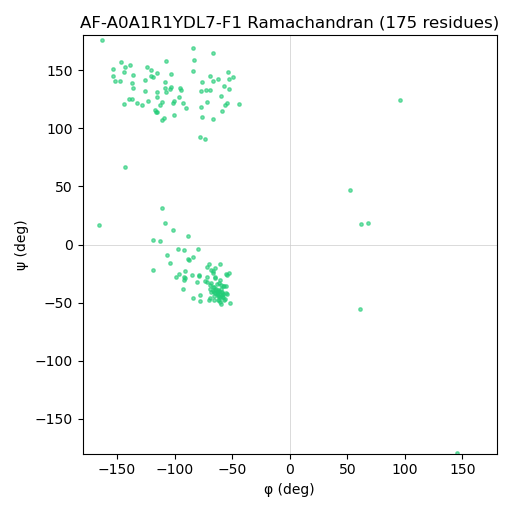00 61.91 115 TYR A CA 1
ATOM 931 C C . TYR A 1 115 ? -1.117 2.785 0.768 1.00 61.91 115 TYR A C 1
ATOM 933 O O . TYR A 1 115 ? 0.052 2.420 0.813 1.00 61.91 115 TYR A O 1
ATOM 941 N N . SER A 1 116 ? -1.493 3.887 0.115 1.00 65.50 116 SER A N 1
ATOM 942 C CA . SER A 1 116 ? -0.553 4.698 -0.659 1.00 65.50 116 SER A CA 1
ATOM 943 C C . SER A 1 116 ? 0.211 5.711 0.189 1.00 65.50 116 SER A C 1
ATOM 945 O O . SER A 1 116 ? -0.335 6.236 1.149 1.00 65.50 116 SER A O 1
ATOM 947 N N . ASN A 1 117 ? 1.440 6.024 -0.221 1.00 67.69 117 ASN A N 1
ATOM 948 C CA . ASN A 1 117 ? 2.397 6.904 0.444 1.00 67.69 117 ASN A CA 1
ATOM 949 C C . ASN A 1 117 ? 1.788 8.231 0.981 1.00 67.69 117 ASN A C 1
ATOM 951 O O . ASN A 1 117 ? 1.291 9.028 0.180 1.00 67.69 117 ASN A O 1
ATOM 955 N N . PRO A 1 118 ? 1.879 8.511 2.300 1.00 75.81 118 PRO A N 1
ATOM 956 C CA . PRO A 1 118 ? 2.510 7.674 3.328 1.00 75.81 118 PRO A CA 1
ATOM 957 C C . PRO A 1 118 ? 1.714 6.392 3.593 1.00 75.81 118 PRO A C 1
ATOM 959 O O . PRO A 1 118 ? 0.506 6.450 3.780 1.00 75.81 118 PRO A O 1
ATOM 962 N N . LEU A 1 119 ? 2.397 5.239 3.642 1.00 83.44 119 LEU A N 1
ATOM 963 C CA . LEU A 1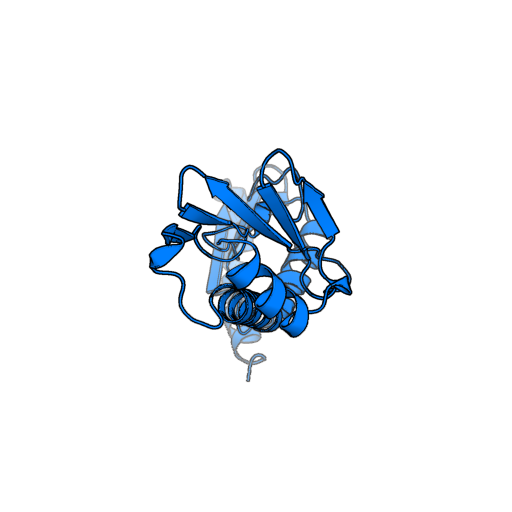 119 ? 1.749 3.942 3.870 1.00 83.44 119 LEU A CA 1
ATOM 964 C C . LEU A 1 119 ? 0.899 3.978 5.155 1.00 83.44 119 LEU A C 1
ATOM 966 O O . LEU A 1 119 ? 1.421 4.233 6.243 1.00 83.44 119 LEU A O 1
ATOM 970 N N . VAL A 1 120 ? -0.401 3.698 5.030 1.00 85.31 120 VAL A N 1
ATOM 971 C CA . VAL A 1 120 ? -1.361 3.789 6.140 1.00 85.31 120 VAL A CA 1
ATOM 972 C C . VAL A 1 120 ? -1.642 2.405 6.727 1.00 85.31 120 VAL A C 1
ATOM 974 O O . VAL A 1 120 ? -2.310 1.570 6.114 1.00 85.31 120 VAL A O 1
ATOM 977 N N . PHE A 1 121 ? -1.182 2.189 7.961 1.00 91.06 121 PHE A N 1
ATOM 978 C CA . PHE A 1 121 ? -1.412 0.967 8.751 1.00 91.06 121 PHE A CA 1
ATOM 979 C C . PHE A 1 121 ? -2.327 1.217 9.955 1.00 91.06 121 PHE A C 1
ATOM 981 O O . PHE A 1 121 ? -2.197 0.612 11.020 1.00 91.06 121 PHE A O 1
ATOM 988 N N . GLU A 1 122 ? -3.243 2.163 9.794 1.00 92.69 122 GLU A N 1
ATOM 989 C CA . GLU A 1 122 ? -4.254 2.505 10.782 1.00 92.69 122 GLU A CA 1
ATOM 990 C C . GLU A 1 122 ? -5.653 2.319 10.210 1.00 92.69 122 GLU A C 1
ATOM 992 O O . GLU A 1 122 ? -5.892 2.454 9.005 1.00 92.69 122 GLU A O 1
ATOM 997 N N . ARG A 1 123 ? -6.582 1.993 11.102 1.00 92.88 123 ARG A N 1
ATOM 998 C CA . ARG A 1 123 ? -8.000 1.864 10.799 1.00 92.88 123 ARG A CA 1
ATOM 999 C C . ARG A 1 123 ? -8.824 2.515 11.874 1.00 92.88 123 ARG A C 1
ATOM 1001 O O . ARG A 1 123 ? -8.498 2.456 13.055 1.00 92.88 123 ARG A O 1
ATOM 1008 N N . ARG A 1 124 ? -9.942 3.088 11.452 1.00 94.94 124 ARG A N 1
ATOM 1009 C CA . ARG A 1 124 ? -11.050 3.440 12.324 1.00 94.94 124 ARG A CA 1
ATOM 1010 C C . ARG A 1 124 ? -12.262 2.644 11.898 1.00 94.94 124 ARG A C 1
ATOM 1012 O O . ARG A 1 124 ? -12.775 2.875 10.811 1.00 94.94 124 ARG A O 1
ATOM 1019 N N . ILE A 1 125 ? -12.744 1.772 12.768 1.00 95.56 125 ILE A N 1
ATOM 1020 C CA . ILE A 1 125 ? -13.925 0.945 12.519 1.00 95.56 125 ILE A CA 1
ATOM 1021 C C . ILE A 1 125 ? -15.095 1.420 13.376 1.00 95.56 125 ILE A C 1
ATOM 1023 O O . ILE A 1 125 ? -14.914 1.798 14.538 1.00 95.56 125 ILE A O 1
ATOM 1027 N N . ALA A 1 126 ? -16.296 1.435 12.811 1.00 95.56 126 ALA A N 1
ATOM 1028 C CA . ALA A 1 126 ? -17.521 1.632 13.573 1.00 95.56 126 ALA A CA 1
ATOM 1029 C C . ALA A 1 126 ? -17.875 0.330 14.298 1.00 95.56 126 ALA A C 1
ATOM 1031 O O . ALA A 1 126 ? -17.866 -0.737 13.693 1.00 95.56 126 ALA A O 1
ATOM 1032 N N . ILE A 1 127 ? -18.192 0.427 15.591 1.00 95.81 127 ILE A N 1
ATOM 1033 C CA . ILE A 1 127 ? -18.563 -0.742 16.409 1.00 95.81 127 ILE A CA 1
ATOM 1034 C C . ILE A 1 127 ? -19.982 -0.645 16.973 1.00 95.81 127 ILE A C 1
ATOM 1036 O O . ILE A 1 127 ? -20.573 -1.657 17.330 1.00 95.81 127 ILE A O 1
ATOM 1040 N N . ALA A 1 128 ? -20.533 0.567 17.068 1.00 94.81 128 ALA A N 1
ATOM 1041 C CA . ALA A 1 128 ? -21.915 0.824 17.456 1.00 94.81 128 ALA A CA 1
ATOM 1042 C C . ALA A 1 128 ? -22.315 2.251 17.051 1.00 94.81 128 ALA A C 1
ATOM 1044 O O . ALA A 1 128 ? -21.488 3.050 16.604 1.00 94.81 128 ALA A O 1
ATOM 1045 N N . GLU A 1 129 ? -23.581 2.605 17.263 1.00 93.94 129 GLU A N 1
ATOM 1046 C CA . 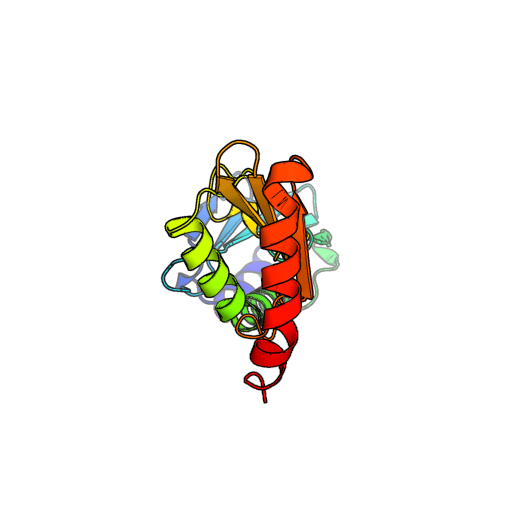GLU A 1 129 ? -24.078 3.958 17.029 1.00 93.94 129 GLU A CA 1
ATOM 1047 C C . GLU A 1 129 ? -23.277 5.001 17.835 1.00 93.94 129 GLU A C 1
ATOM 1049 O O . GLU A 1 129 ? -23.240 4.972 19.071 1.00 93.94 129 GLU A O 1
ATOM 1054 N N . LEU A 1 130 ? -22.651 5.942 17.118 1.00 94.38 130 LEU A N 1
ATOM 1055 C CA . LEU A 1 130 ? -21.759 6.982 17.654 1.00 94.38 130 LEU A CA 1
ATOM 1056 C C . LEU A 1 130 ? -20.499 6.447 18.361 1.00 94.38 130 LEU A C 1
ATOM 1058 O O . LEU A 1 130 ? -19.854 7.198 19.097 1.00 94.38 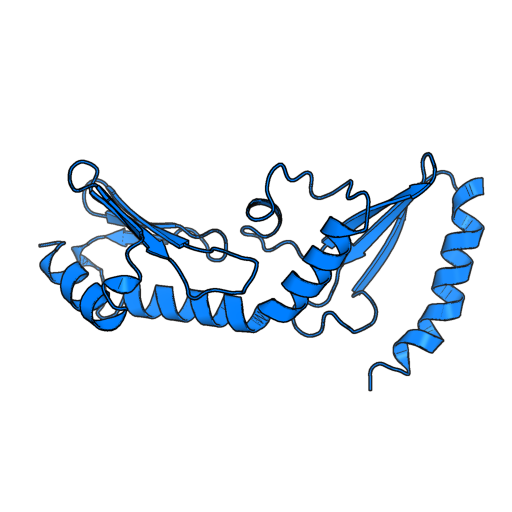130 LEU A O 1
ATOM 1062 N N . ILE A 1 131 ? -20.123 5.180 18.144 1.00 96.94 131 ILE A N 1
ATOM 1063 C CA . ILE A 1 131 ? -18.911 4.581 18.715 1.00 96.94 131 ILE A CA 1
ATOM 1064 C C . ILE A 1 131 ? -18.035 3.985 17.615 1.00 96.94 131 ILE A C 1
ATOM 1066 O O . ILE A 1 131 ? -18.481 3.217 16.765 1.00 96.94 131 ILE A O 1
ATOM 1070 N N . SER A 1 132 ? -16.745 4.303 17.671 1.00 97.06 132 SER A N 1
ATOM 1071 C CA . SER A 1 132 ? -15.740 3.742 16.765 1.00 97.06 132 SER A CA 1
ATOM 1072 C C . SER A 1 132 ? -14.425 3.497 17.488 1.00 97.06 132 SER A C 1
ATOM 1074 O O . SER A 1 132 ? -14.106 4.203 18.446 1.00 97.06 132 SER A O 1
ATOM 1076 N N . ILE A 1 133 ? -13.648 2.536 17.009 1.00 97.25 133 ILE A N 1
ATOM 1077 C CA . ILE A 1 133 ? -12.300 2.255 17.500 1.00 97.25 133 ILE A CA 1
ATOM 1078 C C . ILE A 1 133 ? -11.317 2.651 16.409 1.00 97.25 133 ILE A C 1
ATOM 1080 O O . ILE A 1 133 ? -11.418 2.151 15.294 1.00 97.25 133 ILE A O 1
ATOM 1084 N N . SER A 1 134 ? -10.389 3.547 16.735 1.00 96.62 134 SER A N 1
ATOM 1085 C CA . SER A 1 134 ? -9.201 3.802 15.924 1.00 96.62 134 SER A CA 1
ATOM 1086 C C . SER A 1 134 ? -8.045 2.971 16.460 1.00 96.62 134 SER A C 1
ATOM 1088 O O . SER A 1 134 ? -7.830 2.954 17.670 1.00 96.62 134 SER A O 1
ATOM 1090 N N . PHE A 1 135 ? -7.292 2.311 15.594 1.00 94.94 135 PHE A N 1
ATOM 1091 C CA . PHE A 1 135 ? -6.099 1.572 15.978 1.00 94.94 135 PHE A CA 1
ATOM 1092 C C . PHE A 1 135 ? -5.037 1.624 14.885 1.00 94.94 135 PHE A C 1
ATOM 1094 O O . PHE A 1 135 ? -5.349 1.838 13.714 1.00 94.94 135 PHE A O 1
ATOM 1101 N N . SER A 1 136 ? -3.786 1.410 15.282 1.00 94.44 136 SER A N 1
ATOM 1102 C CA . SER A 1 136 ? -2.652 1.261 14.370 1.00 94.44 136 SER A CA 1
ATOM 1103 C C . SER A 1 136 ? -1.908 -0.036 14.654 1.00 94.44 136 SER A C 1
ATOM 1105 O O . SER A 1 136 ? -1.763 -0.429 15.812 1.00 94.44 136 SER A O 1
ATOM 1107 N N . ILE A 1 137 ? -1.439 -0.706 13.605 1.00 93.75 137 ILE A N 1
ATOM 1108 C CA . ILE A 1 137 ? -0.708 -1.973 13.716 1.00 93.75 137 ILE A CA 1
ATOM 1109 C C . ILE A 1 137 ? 0.775 -1.786 13.412 1.00 93.75 137 ILE A C 1
ATOM 1111 O O . ILE A 1 137 ? 1.175 -0.836 12.738 1.00 93.75 137 ILE A O 1
ATOM 1115 N N . SER A 1 138 ? 1.599 -2.714 13.901 1.00 92.81 138 SER A N 1
ATOM 1116 C CA . SER A 1 138 ? 2.977 -2.816 13.432 1.00 92.81 138 SER A CA 1
ATOM 1117 C C . SER A 1 138 ? 2.967 -3.372 12.010 1.00 92.81 138 SER A C 1
ATOM 1119 O O . SER A 1 138 ? 2.479 -4.484 11.815 1.00 92.81 138 SER A O 1
ATOM 1121 N N . PRO A 1 139 ? 3.542 -2.673 11.019 1.00 90.25 139 PRO A N 1
ATOM 1122 C CA . PRO A 1 139 ? 3.594 -3.200 9.662 1.00 90.25 139 PRO A CA 1
ATOM 1123 C C . PRO A 1 139 ? 4.556 -4.393 9.528 1.00 90.25 139 PRO A C 1
ATOM 1125 O O . PRO A 1 139 ? 4.482 -5.130 8.556 1.00 90.25 139 PRO A O 1
ATOM 1128 N N . ILE A 1 140 ? 5.453 -4.594 10.502 1.00 91.81 140 ILE A N 1
ATOM 1129 C CA . ILE A 1 140 ? 6.421 -5.705 10.534 1.00 91.81 140 ILE A CA 1
ATOM 1130 C C . ILE A 1 140 ? 5.869 -6.919 11.284 1.00 91.81 140 ILE A C 1
ATOM 1132 O O . ILE A 1 140 ? 6.275 -8.053 11.050 1.00 91.81 140 ILE A O 1
ATOM 1136 N N . SER A 1 141 ? 4.971 -6.690 12.236 1.00 90.69 141 SER A N 1
ATOM 1137 C CA . SER A 1 141 ? 4.450 -7.737 13.115 1.00 90.69 141 SER A CA 1
ATOM 1138 C C . SER A 1 141 ? 2.971 -7.469 13.378 1.00 90.69 141 SER A C 1
ATOM 1140 O O . SER A 1 141 ? 2.610 -7.112 14.494 1.00 90.69 141 SER A O 1
ATOM 1142 N N . PRO A 1 142 ? 2.109 -7.575 12.357 1.00 90.19 142 PRO A N 1
ATOM 1143 C CA . PRO A 1 142 ? 0.713 -7.136 12.439 1.00 90.19 142 PRO A CA 1
ATOM 1144 C C . PRO A 1 142 ? -0.132 -7.958 13.417 1.00 90.19 142 PRO A C 1
ATOM 1146 O O . PRO A 1 142 ? -1.107 -7.446 13.952 1.00 90.19 142 PRO A O 1
ATOM 1149 N N . ASN A 1 143 ? 0.287 -9.194 13.705 1.00 86.25 143 ASN A N 1
ATOM 1150 C CA . ASN A 1 143 ? -0.414 -10.126 14.594 1.00 86.25 143 ASN A CA 1
ATOM 1151 C C . ASN A 1 143 ? -0.176 -9.856 16.092 1.00 86.25 143 ASN A C 1
ATOM 1153 O O . ASN A 1 143 ? -0.745 -10.545 16.938 1.00 86.25 143 ASN A O 1
ATOM 1157 N N . ILE A 1 144 ? 0.679 -8.890 16.445 1.00 87.69 144 ILE A N 1
ATOM 1158 C CA . ILE A 1 144 ? 0.864 -8.481 17.844 1.00 87.69 144 ILE A CA 1
ATOM 1159 C C . ILE A 1 144 ? -0.212 -7.471 18.251 1.00 87.69 144 ILE A C 1
ATOM 1161 O O . ILE A 1 144 ? -0.921 -6.907 17.419 1.00 87.69 144 ILE A O 1
ATOM 1165 N N . TYR A 1 145 ? -0.305 -7.194 19.553 1.00 87.75 145 TYR A N 1
ATOM 1166 C CA . TYR A 1 145 ? -1.217 -6.171 20.059 1.00 87.75 145 TYR A CA 1
ATOM 1167 C C . TYR A 1 145 ? -1.012 -4.816 19.337 1.00 87.75 145 TYR A C 1
ATOM 1169 O O . TYR A 1 145 ? 0.136 -4.374 19.219 1.00 87.75 145 TYR A O 1
ATOM 1177 N N . PRO A 1 146 ? -2.086 -4.124 18.897 1.00 92.00 146 PRO A N 1
ATOM 1178 C CA . PRO A 1 146 ? -1.975 -2.862 18.168 1.00 92.00 146 PRO A CA 1
ATOM 1179 C C . PRO A 1 146 ? -1.107 -1.820 18.885 1.00 92.00 146 PRO A C 1
ATOM 1181 O O . PRO A 1 146 ? -1.172 -1.657 20.107 1.00 92.00 146 PRO A O 1
ATOM 1184 N N . LEU A 1 147 ? -0.329 -1.060 18.111 1.00 91.31 147 LEU A N 1
ATOM 1185 C CA . LEU A 1 147 ? 0.548 0.003 18.613 1.00 91.31 147 LEU A CA 1
ATOM 1186 C C . LEU A 1 147 ? -0.247 1.081 19.358 1.00 91.31 147 LEU A C 1
ATOM 1188 O O . LEU A 1 147 ? 0.220 1.641 20.351 1.00 91.31 147 LEU A O 1
ATOM 1192 N N . SER A 1 148 ? -1.466 1.352 18.893 1.00 92.88 148 SER A N 1
ATOM 1193 C CA . SER A 1 148 ? -2.411 2.241 19.558 1.00 92.88 148 SER A CA 1
ATOM 1194 C C . SER A 1 148 ? -3.840 1.730 19.409 1.00 92.88 148 SER A C 1
ATOM 1196 O O . SER A 1 148 ? -4.177 1.104 18.406 1.00 92.88 148 SER A O 1
ATOM 1198 N N . ILE A 1 149 ? -4.678 2.006 20.412 1.00 95.38 149 ILE A N 1
ATOM 1199 C CA . ILE A 1 149 ? -6.128 1.795 20.365 1.00 95.38 149 ILE A CA 1
ATOM 1200 C C . ILE A 1 149 ? -6.803 2.990 21.042 1.00 95.38 149 ILE A C 1
ATOM 1202 O O . ILE A 1 149 ? -6.505 3.313 22.193 1.00 95.38 149 ILE A O 1
ATOM 1206 N N . ILE A 1 150 ? -7.727 3.637 20.338 1.00 96.19 150 ILE A N 1
ATOM 1207 C CA . ILE A 1 150 ? -8.483 4.804 20.794 1.00 96.19 150 ILE A CA 1
ATOM 1208 C C . ILE A 1 150 ? -9.968 4.530 20.576 1.00 96.19 150 ILE A C 1
ATOM 1210 O O . ILE A 1 150 ? -10.427 4.345 19.451 1.00 96.19 150 ILE A O 1
ATOM 1214 N N . VAL A 1 151 ? -10.744 4.547 21.660 1.00 97.25 151 VAL A N 1
ATOM 1215 C CA . VAL A 1 151 ? -12.207 4.451 21.590 1.00 97.25 151 VAL A CA 1
ATOM 1216 C C . VAL A 1 151 ? -12.796 5.856 21.491 1.00 97.25 151 VAL A C 1
ATOM 1218 O O . VAL A 1 151 ? -12.672 6.657 22.424 1.00 97.25 151 VAL A O 1
ATOM 1221 N N . ASN A 1 152 ? -13.470 6.131 20.379 1.00 96.62 152 ASN A N 1
ATOM 1222 C CA . ASN A 1 152 ? -14.118 7.401 20.076 1.00 96.62 152 ASN A CA 1
ATOM 1223 C C . ASN A 1 152 ? -15.631 7.284 20.275 1.00 96.62 152 ASN A C 1
ATOM 1225 O O . ASN A 1 152 ? -16.241 6.327 19.801 1.00 96.62 152 ASN A O 1
ATOM 1229 N N . GLY A 1 153 ? -16.236 8.278 20.921 1.00 96.75 153 GLY A N 1
ATOM 1230 C CA . GLY A 1 153 ? -17.679 8.354 21.148 1.00 96.75 153 GLY A CA 1
ATOM 1231 C C . GLY A 1 153 ? -18.021 8.993 22.497 1.00 96.75 153 GLY A C 1
ATOM 1232 O O . GLY A 1 153 ? -17.113 9.365 23.247 1.00 96.75 153 GLY A O 1
ATOM 1233 N N . PRO A 1 154 ? -19.316 9.109 22.840 1.00 96.56 154 PRO A N 1
ATOM 1234 C CA . PRO A 1 154 ? -19.752 9.668 24.118 1.00 96.56 154 PRO A CA 1
ATOM 1235 C C . PRO A 1 154 ? -19.167 8.909 25.318 1.00 96.56 154 PRO A C 1
ATOM 1237 O O . PRO A 1 154 ? -19.184 7.676 25.352 1.00 96.56 154 PRO A O 1
ATOM 1240 N N . THR A 1 155 ? -18.687 9.626 26.339 1.00 93.50 155 THR A N 1
ATOM 1241 C CA . THR A 1 155 ? -18.033 9.031 27.524 1.00 93.50 155 THR A CA 1
ATOM 1242 C C . THR A 1 155 ? -18.902 7.978 28.211 1.00 93.50 155 THR A C 1
ATOM 1244 O O 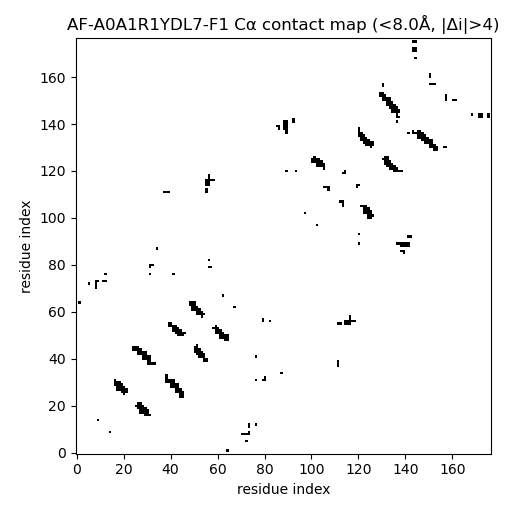. THR A 1 155 ? -18.417 6.895 28.534 1.00 93.50 155 THR A O 1
ATOM 1247 N N . LEU A 1 156 ? -20.202 8.256 28.355 1.00 92.88 156 LEU A N 1
ATOM 1248 C CA . LEU A 1 156 ? -21.168 7.343 28.976 1.00 92.88 156 LEU A CA 1
ATOM 1249 C C . LEU A 1 156 ? -21.287 5.999 28.238 1.00 92.88 156 LEU A C 1
ATOM 1251 O O . LEU A 1 156 ? -21.541 4.979 28.870 1.00 92.88 156 LEU A O 1
ATOM 1255 N N . LYS A 1 157 ? -21.075 5.988 26.915 1.00 90.31 157 LYS A N 1
ATOM 1256 C CA . LYS A 1 157 ? -21.136 4.778 26.084 1.00 90.31 157 LYS A CA 1
ATOM 1257 C C . LYS A 1 157 ? -19.776 4.075 25.946 1.00 90.31 157 LYS A C 1
ATOM 1259 O O . LYS A 1 157 ? -19.734 2.884 25.660 1.00 90.31 157 LYS A O 1
ATOM 1264 N N . THR A 1 158 ? -18.663 4.787 26.142 1.00 95.62 158 THR A N 1
ATOM 1265 C CA . THR A 1 158 ? -17.308 4.281 25.836 1.00 95.62 158 THR A CA 1
ATOM 1266 C C . THR A 1 158 ? -16.487 3.859 27.054 1.00 95.62 158 THR A C 1
ATOM 1268 O O . THR A 1 158 ? -15.504 3.138 26.888 1.00 95.62 158 THR A O 1
ATOM 1271 N N . SER A 1 159 ? -16.870 4.253 28.272 1.00 93.81 159 SER A N 1
ATOM 1272 C CA . SER A 1 159 ? -16.114 3.962 29.503 1.00 93.81 159 SER A CA 1
ATOM 1273 C C . SER A 1 159 ? -15.884 2.464 29.731 1.00 93.81 159 SER A C 1
ATOM 1275 O O . SER A 1 159 ? -14.746 2.044 29.938 1.00 93.81 159 SER A O 1
ATOM 1277 N N . LYS A 1 160 ? -16.937 1.646 29.602 1.00 93.06 160 LYS A N 1
ATOM 1278 C CA . LYS A 1 160 ? -16.858 0.182 29.750 1.00 93.06 160 LYS A CA 1
ATOM 1279 C C . LYS A 1 160 ? -15.933 -0.463 28.714 1.00 93.06 160 LYS A C 1
ATOM 1281 O O . LYS A 1 160 ? -15.157 -1.350 29.053 1.00 93.06 160 LYS A O 1
ATOM 1286 N N . ILE A 1 161 ? -15.976 0.017 27.470 1.00 93.69 161 ILE A N 1
ATOM 1287 C CA . ILE A 1 161 ? -15.137 -0.487 26.372 1.00 93.69 161 ILE A CA 1
ATOM 1288 C C . ILE A 1 161 ? -13.666 -0.168 26.655 1.00 93.69 161 ILE A C 1
ATOM 1290 O O . ILE A 1 161 ? -12.815 -1.050 26.592 1.00 93.69 161 ILE A O 1
ATOM 1294 N N . LYS A 1 162 ? -13.371 1.080 27.045 1.00 94.19 162 LYS A N 1
ATOM 1295 C CA . LYS A 1 162 ? -12.015 1.505 27.423 1.00 94.19 162 LYS A CA 1
ATOM 1296 C C . LYS A 1 162 ? -11.471 0.673 28.585 1.00 94.19 162 LYS A C 1
ATOM 1298 O O . LYS A 1 162 ? -10.337 0.211 28.517 1.00 94.19 162 LYS A O 1
ATOM 1303 N N . GLN A 1 163 ? -12.280 0.444 29.619 1.00 92.69 163 GLN A N 1
ATOM 1304 C CA . GLN A 1 163 ? -11.889 -0.379 30.763 1.00 92.69 163 GLN A CA 1
ATOM 1305 C C . GLN A 1 163 ? -11.607 -1.832 30.356 1.00 92.69 163 GLN A C 1
ATOM 1307 O O . GLN A 1 163 ? -10.587 -2.384 30.762 1.00 92.69 163 GLN A O 1
ATOM 1312 N N . SER A 1 164 ? -12.463 -2.429 29.522 1.00 91.94 164 SER A N 1
ATOM 1313 C CA . SER A 1 164 ? -12.276 -3.795 29.025 1.00 91.94 164 SER A CA 1
ATOM 1314 C C . SER A 1 164 ? -10.983 -3.942 28.213 1.00 91.94 164 SER A C 1
ATOM 1316 O O . SER A 1 164 ? -10.212 -4.870 28.453 1.00 91.94 164 SER A O 1
ATOM 1318 N N . ILE A 1 165 ? -10.684 -2.993 27.319 1.00 91.69 165 ILE A N 1
ATOM 1319 C CA . ILE A 1 165 ? -9.429 -2.985 26.549 1.00 91.69 165 ILE A CA 1
ATOM 1320 C C . ILE A 1 165 ? -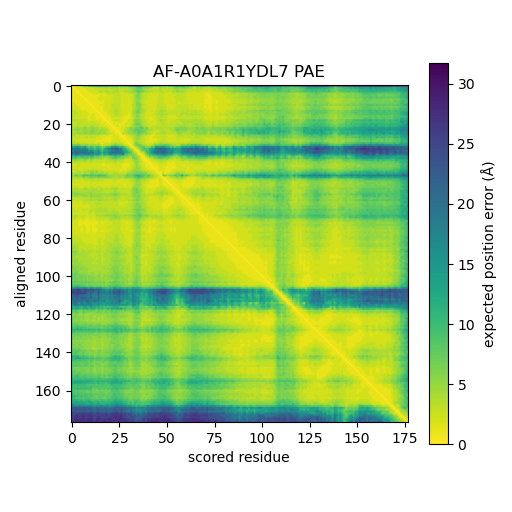8.218 -2.909 27.488 1.00 91.69 165 ILE A C 1
ATOM 1322 O O . ILE A 1 165 ? -7.268 -3.673 27.335 1.00 91.69 165 ILE A O 1
ATOM 1326 N N . LEU A 1 166 ? -8.256 -2.026 28.492 1.00 89.12 166 LEU A N 1
ATOM 1327 C CA . LEU A 1 166 ? -7.158 -1.876 29.452 1.00 89.12 166 LEU A CA 1
ATOM 1328 C C . LEU A 1 166 ? -6.913 -3.149 30.270 1.00 89.12 166 LEU A C 1
ATOM 1330 O O . LEU A 1 166 ? -5.760 -3.516 30.474 1.00 89.12 166 LEU A O 1
ATOM 1334 N N . GLN A 1 167 ? -7.975 -3.833 30.701 1.00 89.81 167 GLN A N 1
ATOM 1335 C CA . GLN A 1 167 ? -7.874 -5.081 31.466 1.00 89.81 167 GLN A CA 1
ATOM 1336 C C . GLN A 1 167 ? -7.279 -6.229 30.643 1.00 89.81 167 GLN A C 1
ATOM 1338 O O . GLN A 1 167 ? -6.514 -7.033 31.173 1.00 89.81 167 GLN A O 1
ATOM 1343 N N . ASN A 1 168 ? -7.599 -6.293 29.349 1.00 86.25 168 ASN A N 1
ATOM 1344 C CA . ASN A 1 168 ? -7.141 -7.369 28.469 1.00 86.25 168 ASN A CA 1
ATOM 1345 C C . ASN A 1 168 ? -5.773 -7.098 27.829 1.00 86.25 168 ASN A C 1
ATOM 1347 O O . ASN A 1 168 ? -5.137 -8.025 27.329 1.00 86.25 168 ASN A O 1
ATOM 1351 N N . ARG A 1 169 ? -5.267 -5.859 27.885 1.00 81.88 169 ARG A N 1
ATOM 1352 C CA . ARG A 1 169 ? -3.968 -5.492 27.300 1.00 81.88 169 ARG A CA 1
ATOM 1353 C C . ARG A 1 169 ? -2.820 -6.366 27.812 1.00 81.88 169 ARG A C 1
ATOM 1355 O O . ARG A 1 169 ? -1.977 -6.791 27.027 1.00 81.88 169 ARG A O 1
ATOM 1362 N N . SER A 1 170 ? -2.798 -6.656 29.111 1.00 71.38 170 SER A N 1
ATOM 1363 C CA . SER A 1 170 ? -1.787 -7.507 29.755 1.00 71.38 170 SER A CA 1
ATOM 1364 C C . SER A 1 170 ? -1.854 -8.960 29.279 1.00 71.38 170 SER A C 1
ATOM 1366 O O . SER A 1 170 ? -0.813 -9.583 29.100 1.00 71.38 170 SER A O 1
ATOM 1368 N N . ALA A 1 171 ? -3.058 -9.486 29.031 1.00 70.00 171 ALA A N 1
ATOM 1369 C CA . ALA A 1 171 ? -3.246 -10.839 28.511 1.00 70.00 171 ALA A CA 1
ATOM 1370 C C . ALA A 1 171 ? -2.764 -10.959 27.053 1.00 70.00 171 ALA A C 1
ATOM 1372 O O . ALA A 1 171 ? -2.133 -11.945 26.687 1.00 70.00 171 ALA A O 1
ATOM 1373 N N . CYS A 1 172 ? -2.985 -9.927 26.233 1.00 62.44 172 CYS A N 1
ATOM 1374 C CA . CYS A 1 172 ? -2.535 -9.912 24.839 1.00 62.44 172 CYS A CA 1
ATOM 1375 C C . CYS A 1 172 ? -1.015 -9.719 24.684 1.00 62.44 172 CYS A C 1
ATOM 1377 O O . CYS A 1 172 ? -0.428 -10.258 23.748 1.00 62.44 172 CYS A O 1
ATOM 1379 N N . ALA A 1 173 ? -0.368 -8.983 25.595 1.00 59.41 173 ALA A N 1
ATOM 1380 C CA . ALA A 1 173 ? 1.081 -8.752 25.563 1.00 59.41 173 ALA A CA 1
ATOM 1381 C C . ALA A 1 173 ? 1.921 -9.991 25.945 1.00 59.41 173 ALA A C 1
ATOM 1383 O O . ALA A 1 173 ? 3.109 -10.046 25.637 1.00 59.41 173 ALA A O 1
ATOM 1384 N N . LEU A 1 174 ? 1.326 -10.979 26.622 1.00 52.44 174 LEU A N 1
ATOM 1385 C CA . LEU A 1 174 ? 2.003 -12.219 27.023 1.00 52.44 174 LEU A CA 1
ATOM 1386 C C . LEU A 1 174 ? 2.012 -13.284 25.915 1.00 52.44 174 LEU A C 1
ATOM 1388 O O . LEU A 1 174 ? 2.937 -14.085 25.863 1.00 52.44 174 LEU A O 1
ATOM 1392 N N . ASN A 1 175 ? 1.034 -13.249 25.004 1.00 49.31 175 ASN A N 1
ATOM 1393 C CA . ASN A 1 175 ? 0.890 -14.206 23.896 1.00 49.31 175 ASN A CA 1
ATOM 1394 C C . ASN A 1 175 ? 1.657 -13.804 22.621 1.00 49.31 175 ASN A C 1
ATOM 1396 O O . ASN A 1 175 ? 1.475 -14.416 21.576 1.00 49.31 175 ASN A O 1
ATOM 1400 N N . SER A 1 176 ? 2.469 -12.745 22.684 1.00 49.44 176 SER A N 1
ATOM 1401 C CA . SER A 1 176 ? 3.243 -12.205 21.554 1.00 49.44 176 SER A CA 1
ATOM 1402 C C . SER A 1 176 ? 4.756 -12.479 21.673 1.00 49.44 176 SER A C 1
ATOM 1404 O O . SER A 1 176 ? 5.553 -11.802 21.024 1.00 49.44 176 SER A O 1
ATOM 1406 N N . ARG A 1 177 ? 5.147 -13.453 22.512 1.00 40.41 177 ARG A N 1
ATOM 1407 C CA . ARG A 1 177 ? 6.518 -13.976 22.639 1.00 40.41 177 ARG A CA 1
ATOM 1408 C C . ARG A 1 177 ? 6.668 -15.326 21.960 1.00 40.41 177 ARG A C 1
ATOM 1410 O O . ARG A 1 177 ? 5.732 -16.141 22.105 1.00 40.41 177 ARG A O 1
#

Solvent-accessible surface area (backbone atoms only — not comparable to full-atom values): 10175 Å² total; per-residue (Å²): 121,63,62,78,63,46,52,64,35,39,63,72,71,34,66,90,32,53,76,46,77,40,82,88,66,43,34,37,32,37,47,53,80,80,49,98,89,48,87,53,50,40,41,39,37,54,53,104,63,27,40,34,42,36,41,53,77,47,80,73,45,76,45,46,60,89,70,60,55,88,56,60,59,42,52,52,52,49,54,51,48,52,52,48,70,59,32,43,66,29,50,53,56,47,48,54,46,60,74,76,43,56,61,67,31,67,83,56,96,45,88,72,65,50,46,25,67,75,69,51,59,54,42,24,32,55,79,52,94,72,28,31,42,36,35,30,45,41,54,84,50,44,89,40,74,56,78,40,78,44,82,47,52,56,64,91,78,39,51,68,57,55,51,52,52,62,68,46,47,66,62,49,65,64,74,66,114

Mean predicted aligned error: 6.56 Å

Nearest PDB structures (foldseek):
  3zqs-assembly1_A  TM=7.376E-01  e=3.460E-09  Homo sapiens
  7kzp-assembly1_M  TM=6.960E-01  e=2.609E-07  Homo sapiens
  7kzt-assembly1_L  TM=6.808E-01  e=9.651E-07  Homo sapiens
  3maz-assembly1_A  TM=4.578E-01  e=1.530E+00  Homo sapiens
  2o9c-assembly1_A  TM=3.923E-01  e=3.206E+00  Deinococcus radiodurans

Secondary structure (DSSP, 8-state):
--HHHHHHHHHHH-GGGEEEEETTTTEEEEEPP-BTTB--EEEEEEETTEEEEE-SSS--EEEEGGG--TTHHHHHHHHHHHHHHHHHHHHHHHHHHHHHSEEEES--SSTTTTT-SS---EEEEEEETTEEEEEE--SS-TTSSPSEEEEES-HHHHHHHHHHHHHHHHHHHHTT-

Foldseek 3Di:
DLCVQVVVLCVVVDVVQWPDADPVQRWTWGWADDPPPDIWIWIWGDDPQWTWTDTQDDDIDIGGSVRQDRCNVVVVNVVVVVSCVQQVVLLVVVVVCVVPFAWPPPPDPDSSNQQGPVGDQWTWTDDDVQWIKIFGADSRCRQADTPDIDIGGDCVVCVVVVVVCVVCVVVRNVVSD